Protein AF-A0A2N1M2S0-F1 (afdb_monomer_lite)

Secondary structure (DSSP, 8-state):
-HHHHHHHHHHS---------S-S-HHHHHHHHHSS-HHHHHHHHHHHHHHHHHHHHHS-TT-HHHHHHTT-----PPPPTTSHHHHHHHHHHHHHHTTSPPS-SSHHHHHHHHHHHHHHHHTT--S-HHHHHHHHHHHHHHHHHHHHHHHSEEEESSSEEE-B-TTT-PBPP----BGGGTSTT--S-PBPPPGGG-----TTT--HHHHHHHHHHHHHHHT--GGG-S-HHHHHHHHHHHHHHHHHHHHHHHHHHHHHHHTTS-TT-HHHHHHHHHHHHHHHHHHHHHHHH-

Radius of gyration: 30.29 Å; chains: 1; bounding box: 77×42×79 Å

Foldseek 3Di:
DVVQLLCLQQQLDRPPPPCPDPDDDPPVVVCVLVVQPPVNLVVVQVVVVVVVVVVCVVDPVDDPVCVSNPPDDDDDDAHDPPDPVNVVSVVVVVVVSVPDDDPALDPLVSVVSSVLVVVCVVVVNPDDPQVVVLLVLLVLLLVQLLVCLFQQFRDDDPDTHHLAQSRNRHHQDFDFDFLCVQDDPDPDRDTDDTLNHQGLDDPPDDDLQNNLVVVVVVCCVRPNPCVPDPDNVSVVVSSVSVLVVSLVSSLVRSLVSLCSNCVPDDCPPPSSVVSSVSSVVSSVVSVVSVVVSD

Organism: NCBI:txid588596

Sequence (294 aa):
MFLALFNTVVSNLILFKNQFAINRDISMFQKFQDDVPKLDRDYITREFQSKIDQLFSEEVEDNFITRMCGNGLDIISWPVLGDIAWFKKLSIFKTKLDKLETKYENARAFLQNTKVIMAKLKICDWGSLDENFIQIRVATLKRLFPIAVSYGIEQKDYIIEHLMNHDSGKPIDDPIINLCDVLNNFEKSTKLLPDSNIWLYDNKYETCIQLSNILRNYFEEIVQPRRESSNDNEWFSSLDRFFKNIIARRTLRVQNWYMQNTAKFPQDNSNVVNGKYEMEQEISKLSLLWTLCG

Structure (mmCIF, N/CA/C/O backbone):
data_AF-A0A2N1M2S0-F1
#
_entry.id   AF-A0A2N1M2S0-F1
#
loop_
_atom_site.group_PDB
_atom_site.id
_atom_site.type_symbol
_atom_site.label_atom_id
_atom_site.label_alt_id
_atom_site.label_comp_id
_atom_site.label_asym_id
_atom_site.label_entity_id
_atom_site.label_seq_id
_atom_site.pdbx_PDB_ins_code
_atom_site.Cartn_x
_atom_site.Cartn_y
_atom_site.Cartn_z
_atom_site.occupancy
_atom_site.B_iso_or_equiv
_atom_site.auth_seq_id
_atom_site.auth_comp_id
_atom_site.auth_asym_id
_atom_site.auth_atom_id
_atom_site.pdbx_PDB_model_num
ATOM 1 N N . MET A 1 1 ? 29.774 4.837 -19.313 1.00 44.84 1 MET A N 1
ATOM 2 C CA . MET A 1 1 ? 28.992 3.647 -18.906 1.00 44.84 1 MET A CA 1
ATOM 3 C C . MET A 1 1 ? 27.937 3.974 -17.845 1.00 44.84 1 MET A C 1
ATOM 5 O O . MET A 1 1 ? 26.766 3.778 -18.126 1.00 44.84 1 MET A O 1
ATOM 9 N N . PHE A 1 2 ? 28.306 4.562 -16.696 1.00 42.09 2 PHE A N 1
ATOM 10 C CA . PHE A 1 2 ? 27.378 4.953 -15.612 1.00 42.09 2 PHE A CA 1
ATOM 11 C C . PHE A 1 2 ? 26.157 5.774 -16.073 1.00 42.09 2 PHE A C 1
ATOM 13 O O . PHE A 1 2 ? 25.023 5.395 -15.805 1.00 42.09 2 PHE A O 1
ATOM 20 N N . LEU A 1 3 ? 26.380 6.856 -16.830 1.00 47.06 3 LEU A N 1
ATOM 21 C CA . LEU A 1 3 ? 25.299 7.720 -17.325 1.00 47.06 3 LEU A CA 1
ATOM 22 C C . LEU A 1 3 ? 24.374 7.005 -18.324 1.00 47.06 3 LEU A C 1
ATOM 24 O O . LEU A 1 3 ? 23.185 7.290 -18.375 1.00 47.06 3 LEU A O 1
ATOM 28 N N . ALA A 1 4 ? 24.923 6.073 -19.109 1.00 46.59 4 ALA A N 1
ATOM 29 C CA . ALA A 1 4 ? 24.167 5.304 -20.093 1.00 46.59 4 ALA A CA 1
ATOM 30 C C . ALA A 1 4 ? 23.268 4.272 -19.401 1.00 46.59 4 ALA A C 1
ATOM 32 O O . ALA A 1 4 ? 22.079 4.219 -19.695 1.00 46.59 4 ALA A O 1
ATOM 33 N N . LEU A 1 5 ? 23.799 3.530 -18.421 1.00 48.50 5 LEU A N 1
ATOM 34 C CA . LEU A 1 5 ? 23.019 2.601 -17.594 1.00 48.50 5 LEU A CA 1
ATOM 35 C C . LEU A 1 5 ? 21.932 3.341 -16.802 1.00 48.50 5 LEU A C 1
ATOM 37 O O . LEU A 1 5 ? 20.778 2.927 -16.810 1.00 48.50 5 LEU A O 1
ATOM 41 N N . PHE A 1 6 ? 22.271 4.478 -16.189 1.00 52.28 6 PHE A N 1
ATOM 42 C CA . PHE A 1 6 ? 21.308 5.299 -15.457 1.00 52.28 6 PHE A CA 1
ATOM 43 C C . PHE A 1 6 ? 20.196 5.845 -16.370 1.00 52.28 6 PHE A C 1
ATOM 45 O O . PHE A 1 6 ? 19.022 5.681 -16.052 1.00 52.28 6 PHE A O 1
ATOM 52 N N . ASN A 1 7 ? 20.534 6.404 -17.536 1.00 55.62 7 ASN A N 1
ATOM 53 C CA . ASN A 1 7 ? 19.538 6.882 -18.502 1.00 55.62 7 ASN A CA 1
ATOM 54 C C . ASN A 1 7 ? 18.651 5.747 -19.042 1.00 55.62 7 ASN A C 1
ATOM 56 O O . ASN A 1 7 ? 17.439 5.911 -19.125 1.00 55.62 7 ASN A O 1
ATOM 60 N N . THR A 1 8 ? 19.215 4.567 -19.315 1.00 54.16 8 THR A N 1
ATOM 61 C CA . THR A 1 8 ? 18.433 3.384 -19.730 1.00 54.16 8 THR A CA 1
ATOM 62 C C . THR A 1 8 ? 17.379 3.026 -1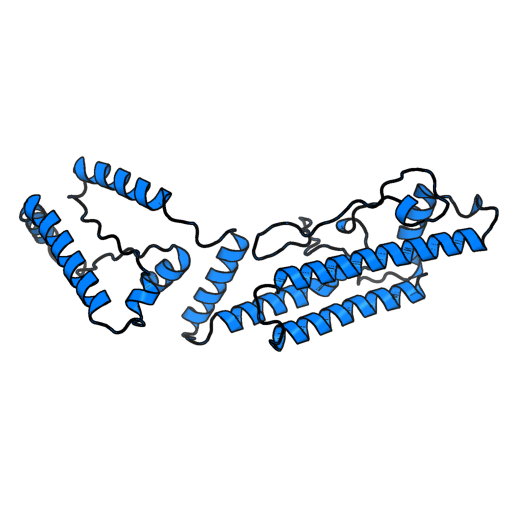8.688 1.00 54.16 8 THR A C 1
ATOM 64 O O . THR A 1 8 ? 16.212 2.794 -18.995 1.00 54.16 8 THR A O 1
ATOM 67 N N . VAL A 1 9 ? 17.785 3.016 -17.420 1.00 54.03 9 VAL A N 1
ATOM 68 C CA . VAL A 1 9 ? 16.921 2.620 -16.312 1.00 54.03 9 VAL A CA 1
ATOM 69 C C . VAL A 1 9 ? 15.828 3.664 -16.030 1.00 54.03 9 VAL A C 1
ATOM 71 O O . VAL A 1 9 ? 14.722 3.295 -15.613 1.00 54.03 9 VAL A O 1
ATOM 74 N N . VAL A 1 10 ? 16.120 4.942 -16.280 1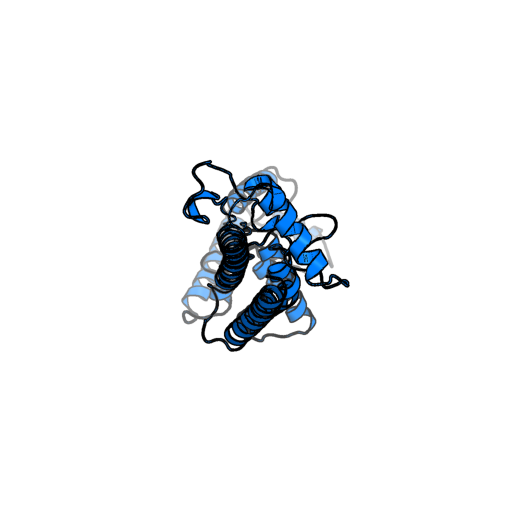.00 56.53 10 VAL A N 1
ATOM 75 C CA . VAL A 1 10 ? 15.283 6.096 -15.918 1.00 56.53 10 VAL A CA 1
ATOM 76 C C . VAL A 1 10 ? 14.332 6.533 -17.034 1.00 56.53 10 VAL A C 1
ATOM 78 O O . VAL A 1 10 ? 13.202 6.896 -16.718 1.00 56.53 10 VAL A O 1
ATOM 81 N N . SER A 1 11 ? 14.738 6.515 -18.307 1.00 53.00 11 SER A N 1
ATOM 82 C CA . SER A 1 11 ? 14.014 7.240 -19.367 1.00 53.00 11 SER A CA 1
ATOM 83 C C . SER A 1 11 ? 13.736 6.458 -20.652 1.00 53.00 11 SER A C 1
ATOM 85 O O . SER A 1 11 ? 13.288 7.072 -21.617 1.00 53.00 11 SER A O 1
ATOM 87 N N . ASN A 1 12 ? 13.998 5.143 -20.705 1.00 55.66 12 ASN A N 1
ATOM 88 C CA . ASN A 1 12 ? 13.938 4.345 -21.946 1.00 55.66 12 ASN A CA 1
ATOM 89 C C . ASN A 1 12 ? 14.788 4.942 -23.095 1.00 55.66 12 ASN A C 1
ATOM 91 O O . ASN A 1 12 ? 14.629 4.567 -24.252 1.00 55.66 12 ASN A O 1
ATOM 95 N N . LEU A 1 13 ? 15.686 5.889 -22.795 1.00 51.78 13 LEU 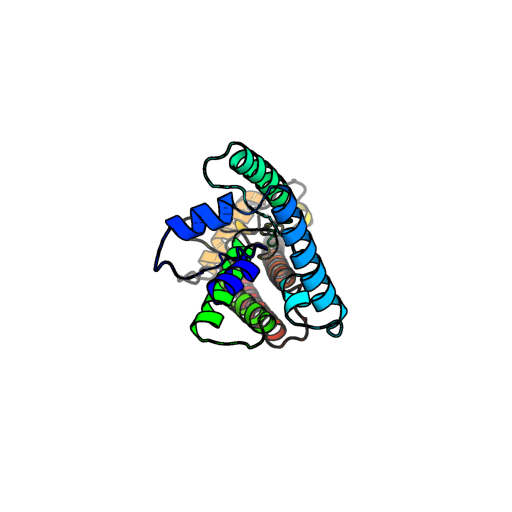A N 1
ATOM 96 C CA . LEU A 1 13 ? 16.416 6.673 -23.782 1.00 51.78 13 LEU A CA 1
ATOM 97 C C . LEU A 1 13 ? 17.907 6.585 -23.494 1.00 51.78 13 LEU A C 1
ATOM 99 O O . LEU A 1 13 ? 18.399 7.133 -22.507 1.00 51.78 13 LEU A O 1
ATOM 103 N N . ILE A 1 14 ? 18.647 5.964 -24.407 1.00 53.38 14 ILE A N 1
ATOM 104 C CA . ILE A 1 14 ? 20.107 5.961 -24.369 1.00 53.38 14 ILE A CA 1
ATOM 105 C C . ILE A 1 14 ? 20.618 6.971 -25.389 1.00 53.38 14 ILE A C 1
ATOM 107 O O . ILE A 1 14 ? 20.666 6.710 -26.587 1.00 53.38 14 ILE A O 1
ATOM 111 N N . LEU A 1 15 ? 21.036 8.143 -24.911 1.00 48.66 15 LEU A N 1
ATOM 112 C CA . LEU A 1 15 ? 21.784 9.084 -25.740 1.00 48.66 15 LEU A CA 1
ATOM 113 C C . LEU A 1 15 ? 23.256 8.667 -25.760 1.00 48.66 15 LEU A C 1
ATOM 115 O O . LEU A 1 15 ? 24.039 9.045 -24.885 1.00 48.66 15 LEU A O 1
ATOM 119 N N . PHE A 1 16 ? 23.645 7.900 -26.777 1.00 44.97 16 PHE A N 1
ATOM 120 C CA . PHE A 1 16 ? 25.055 7.708 -27.093 1.00 44.97 16 PHE A CA 1
ATOM 121 C C . PHE A 1 16 ? 25.612 8.992 -27.706 1.00 44.97 16 PHE A C 1
ATOM 123 O O . PHE A 1 16 ? 25.518 9.241 -28.905 1.00 44.97 16 PHE A O 1
ATOM 130 N N . LYS A 1 17 ? 26.228 9.826 -26.866 1.00 40.12 17 LYS A N 1
ATOM 131 C CA . LYS A 1 17 ? 27.173 10.826 -27.355 1.00 40.12 17 LYS A CA 1
ATOM 132 C C . LYS A 1 17 ? 28.481 10.098 -27.624 1.00 40.12 17 LYS A C 1
ATOM 134 O O . LYS A 1 17 ? 29.157 9.688 -26.683 1.00 40.12 17 LYS A O 1
ATOM 139 N N . ASN A 1 18 ? 28.828 9.934 -28.894 1.00 37.44 18 ASN A N 1
ATOM 140 C CA . ASN A 1 18 ? 30.144 9.442 -29.266 1.00 37.44 18 ASN A CA 1
ATOM 141 C C . ASN A 1 18 ? 31.168 10.504 -28.827 1.00 37.44 18 ASN A C 1
ATOM 143 O O . ASN A 1 18 ? 31.317 11.542 -29.470 1.00 37.44 18 ASN A O 1
ATOM 147 N N . GLN A 1 19 ? 31.794 10.316 -27.663 1.00 31.83 19 GLN A N 1
ATOM 148 C CA . GLN A 1 19 ? 32.930 11.126 -27.234 1.00 31.83 19 GLN A CA 1
ATOM 149 C C . GLN A 1 19 ? 34.165 10.635 -27.992 1.00 31.83 19 GLN A C 1
ATOM 151 O O . GLN A 1 19 ? 35.058 10.021 -27.416 1.00 31.83 19 GLN A O 1
ATOM 156 N N . PHE A 1 20 ? 34.237 10.944 -29.288 1.00 34.94 20 PHE A N 1
ATOM 157 C CA . PHE A 1 20 ? 35.551 11.188 -29.864 1.00 34.94 20 PHE A CA 1
ATOM 158 C C . PHE A 1 20 ? 36.106 12.383 -29.097 1.00 34.94 20 PHE A C 1
ATOM 160 O O . PHE A 1 20 ? 35.445 13.419 -29.001 1.00 34.94 20 PHE A O 1
ATOM 167 N N . ALA A 1 21 ? 37.222 12.157 -28.407 1.00 30.39 21 ALA A N 1
ATOM 168 C CA . ALA A 1 21 ? 37.791 13.086 -27.452 1.00 30.39 21 ALA A CA 1
ATOM 169 C C . ALA A 1 21 ? 37.749 14.518 -27.994 1.00 30.39 21 ALA A C 1
ATOM 171 O O . ALA A 1 21 ? 38.170 14.790 -29.116 1.00 30.39 21 ALA A O 1
ATOM 172 N N . ILE A 1 22 ? 37.239 15.425 -27.163 1.00 34.31 22 ILE A N 1
ATOM 173 C CA . ILE A 1 22 ? 37.342 16.873 -27.325 1.00 34.31 22 ILE A CA 1
ATOM 174 C C . ILE A 1 22 ? 38.827 17.215 -27.154 1.00 34.31 22 ILE A C 1
ATOM 176 O O . ILE A 1 22 ? 39.261 17.680 -26.107 1.00 34.31 22 ILE A O 1
ATOM 180 N N . ASN A 1 23 ? 39.646 16.853 -28.134 1.00 33.25 23 ASN A N 1
ATOM 181 C CA . ASN A 1 23 ? 41.016 17.298 -28.253 1.00 33.25 23 ASN A CA 1
ATOM 182 C C . ASN A 1 23 ? 41.460 17.116 -29.708 1.00 33.25 23 ASN A C 1
ATOM 184 O O . ASN A 1 23 ? 41.626 15.993 -30.174 1.00 33.25 23 ASN A O 1
ATOM 188 N N . ARG A 1 24 ? 41.695 18.260 -30.360 1.00 33.66 24 ARG A N 1
ATOM 189 C CA . ARG A 1 24 ? 42.191 18.486 -31.730 1.00 33.66 24 ARG A CA 1
ATOM 190 C C . ARG A 1 24 ? 41.142 18.566 -32.849 1.00 33.66 24 ARG A C 1
ATOM 192 O O . ARG A 1 24 ? 40.456 17.614 -33.186 1.00 33.66 24 ARG A O 1
ATOM 199 N N . ASP A 1 25 ? 41.120 19.770 -33.420 1.00 36.12 25 ASP A N 1
ATOM 200 C CA . ASP A 1 25 ? 40.580 20.183 -34.715 1.00 36.12 25 ASP A CA 1
ATOM 201 C C . ASP A 1 25 ? 39.086 19.971 -34.997 1.00 36.12 25 ASP A C 1
ATOM 203 O O . ASP A 1 25 ? 38.655 19.044 -35.679 1.00 36.12 25 ASP A O 1
ATOM 207 N N . ILE A 1 26 ? 38.305 20.987 -34.613 1.00 38.47 26 ILE A N 1
ATOM 208 C CA . ILE A 1 26 ? 36.944 21.250 -35.115 1.00 38.47 26 ILE A CA 1
ATOM 209 C C . ILE A 1 26 ? 36.920 21.313 -36.662 1.00 38.47 26 ILE A C 1
ATOM 211 O O . ILE A 1 26 ? 35.915 20.960 -37.277 1.00 38.47 26 ILE A O 1
ATOM 215 N N . SER A 1 27 ? 38.044 21.666 -37.302 1.00 35.38 27 SER A N 1
ATOM 216 C CA . SER A 1 27 ? 38.195 21.711 -38.764 1.00 35.38 27 SER A CA 1
ATOM 217 C C . SER A 1 27 ? 38.099 20.334 -39.438 1.00 35.38 27 SER A C 1
ATOM 219 O O . SER A 1 27 ? 37.608 20.231 -40.562 1.00 35.38 27 SER A O 1
ATOM 221 N N . MET A 1 28 ? 38.515 19.264 -38.751 1.00 30.98 28 MET A N 1
ATOM 222 C CA . MET A 1 28 ? 38.457 17.899 -39.278 1.00 30.98 28 MET A CA 1
ATOM 223 C C . MET A 1 28 ? 37.036 17.330 -39.186 1.00 30.98 28 MET A C 1
ATOM 225 O O . MET A 1 28 ? 36.632 16.578 -40.062 1.00 30.98 28 MET A O 1
ATOM 229 N N . PHE A 1 29 ? 36.252 17.751 -38.187 1.00 35.50 29 PHE A N 1
ATOM 230 C CA . PHE A 1 29 ? 34.845 17.366 -38.030 1.00 35.50 29 PHE A CA 1
ATOM 231 C C . PHE A 1 29 ? 33.894 18.142 -38.942 1.00 35.50 29 PHE A C 1
ATOM 233 O O . PHE A 1 29 ? 32.930 17.550 -39.418 1.00 35.50 29 PHE A O 1
ATOM 240 N N . GLN A 1 30 ? 34.167 19.423 -39.223 1.00 37.44 30 GLN A N 1
ATOM 241 C CA . GLN A 1 30 ? 33.462 20.140 -40.292 1.00 37.44 30 GLN A CA 1
ATOM 242 C C . GLN A 1 30 ? 33.723 19.465 -41.637 1.00 37.44 30 GLN A C 1
ATOM 244 O O . GLN A 1 30 ? 32.766 19.085 -42.293 1.00 37.44 30 GLN A O 1
ATOM 249 N N . LYS A 1 31 ? 34.981 19.142 -41.969 1.00 38.12 31 LYS A N 1
ATOM 250 C CA . LYS A 1 31 ? 35.292 18.378 -43.187 1.00 38.12 31 LYS A CA 1
ATOM 251 C C . LYS A 1 31 ? 34.655 16.986 -43.209 1.00 38.12 31 LYS A C 1
ATOM 253 O O . LYS A 1 31 ? 34.050 16.643 -44.203 1.00 38.12 31 LYS A O 1
ATOM 258 N N . PHE A 1 32 ? 34.666 16.215 -42.119 1.00 36.22 32 PHE A N 1
ATOM 259 C CA . PHE A 1 32 ? 34.026 14.886 -42.106 1.00 36.22 32 PHE A CA 1
ATOM 260 C C . PHE A 1 32 ? 32.486 14.933 -42.162 1.00 36.22 32 PHE A C 1
ATOM 262 O O . PHE A 1 32 ? 31.867 13.988 -42.638 1.00 36.22 32 PHE A O 1
ATOM 269 N N . GLN A 1 33 ? 31.839 15.997 -41.668 1.00 42.34 33 GLN A N 1
ATOM 270 C CA . GLN A 1 33 ? 30.389 16.191 -41.830 1.00 42.34 33 GLN A CA 1
ATOM 271 C C . GLN A 1 33 ? 30.013 16.795 -43.191 1.00 42.34 33 GLN A C 1
ATOM 273 O O . GLN A 1 33 ? 28.939 16.469 -43.708 1.00 42.34 33 GLN A O 1
ATOM 278 N N . ASP A 1 34 ? 30.882 17.631 -43.760 1.00 41.59 34 ASP A N 1
ATOM 279 C CA . ASP A 1 34 ? 30.733 18.234 -45.087 1.00 41.59 34 ASP A CA 1
ATOM 280 C C . ASP A 1 34 ? 31.047 17.220 -46.209 1.00 41.59 34 ASP A C 1
ATOM 282 O O . ASP A 1 34 ? 30.398 17.252 -47.255 1.00 41.59 34 ASP A O 1
ATOM 286 N N . ASP A 1 35 ? 31.950 16.260 -45.964 1.00 42.81 35 ASP A N 1
ATOM 287 C CA . ASP A 1 35 ? 32.422 15.250 -46.929 1.00 42.81 35 ASP A CA 1
ATOM 288 C C . ASP A 1 35 ? 31.627 13.931 -46.908 1.00 42.81 35 ASP A C 1
ATOM 290 O O . ASP A 1 35 ? 31.963 13.007 -47.644 1.00 42.81 35 ASP A O 1
ATOM 294 N N . VAL A 1 36 ? 30.557 13.823 -46.110 1.00 47.34 36 VAL A N 1
ATOM 295 C CA . VAL A 1 36 ? 29.595 12.708 -46.191 1.00 47.34 36 VAL A CA 1
ATOM 296 C C . VAL A 1 36 ? 28.361 13.224 -46.940 1.00 47.34 36 VAL A C 1
ATOM 298 O O . VAL A 1 36 ? 27.512 13.907 -46.341 1.00 47.34 36 VAL A O 1
ATOM 301 N N . PRO A 1 37 ? 28.226 12.938 -48.253 1.00 54.00 37 PRO A N 1
ATOM 302 C CA . PRO A 1 37 ? 27.044 13.297 -49.025 1.00 54.00 37 PRO A CA 1
ATOM 303 C C . PRO A 1 37 ? 25.767 12.837 -48.312 1.00 54.00 37 PRO A C 1
ATOM 305 O O . PRO A 1 37 ? 25.763 11.832 -47.608 1.00 54.00 37 PRO A O 1
ATOM 308 N N . LYS A 1 38 ? 24.633 13.524 -48.516 1.00 56.06 38 LYS A N 1
ATOM 309 C CA . LYS A 1 38 ? 23.328 13.112 -47.942 1.00 56.06 38 LYS A CA 1
ATOM 310 C C . LYS A 1 38 ? 23.027 11.614 -48.152 1.00 56.06 38 LYS A C 1
ATOM 312 O O . LYS A 1 38 ? 22.503 10.982 -47.244 1.00 56.06 38 LYS A O 1
ATOM 317 N N . LEU A 1 39 ? 23.418 11.074 -49.310 1.00 52.69 39 LEU A N 1
ATOM 318 C CA . LEU A 1 39 ? 23.313 9.656 -49.685 1.00 52.69 39 LEU A CA 1
ATOM 319 C C . LEU A 1 39 ? 24.091 8.708 -48.759 1.00 52.69 39 LEU A C 1
ATOM 321 O O . LEU A 1 39 ? 23.658 7.583 -48.522 1.00 52.69 39 LEU A O 1
ATOM 325 N N . ASP A 1 40 ? 25.209 9.173 -48.215 1.00 63.56 40 ASP A N 1
ATOM 326 C CA . ASP A 1 40 ? 26.127 8.380 -47.407 1.00 63.56 40 ASP A CA 1
ATOM 327 C C . ASP A 1 40 ? 25.672 8.321 -45.932 1.00 63.56 40 ASP A C 1
ATOM 329 O O . ASP A 1 40 ? 25.833 7.310 -45.260 1.00 63.56 40 ASP A O 1
ATOM 333 N N . ARG A 1 41 ? 24.919 9.319 -45.438 1.00 65.62 41 ARG A N 1
ATOM 334 C CA . ARG A 1 41 ? 24.294 9.257 -44.095 1.00 65.62 41 ARG A CA 1
ATOM 335 C C . ARG A 1 41 ? 23.213 8.184 -43.970 1.00 65.62 41 ARG A C 1
ATOM 337 O O . ARG A 1 41 ? 23.146 7.494 -42.948 1.00 65.62 41 ARG A O 1
ATOM 344 N N . ASP A 1 42 ? 22.366 8.052 -44.988 1.00 68.75 42 ASP A N 1
ATOM 345 C CA . ASP A 1 42 ? 21.319 7.025 -45.022 1.00 68.75 42 ASP A CA 1
ATOM 346 C C . ASP A 1 42 ? 21.918 5.634 -45.245 1.00 68.75 42 ASP A C 1
ATOM 348 O O . ASP A 1 42 ? 21.387 4.643 -44.746 1.00 68.75 42 ASP A O 1
ATOM 352 N N . TYR A 1 43 ? 23.026 5.546 -45.986 1.00 74.25 43 TYR A N 1
ATOM 353 C CA . TYR A 1 43 ? 23.813 4.321 -46.101 1.00 74.25 43 TYR A CA 1
ATOM 354 C C . TYR A 1 43 ? 24.431 3.928 -44.753 1.00 74.25 43 TYR A C 1
ATOM 356 O O . TYR A 1 43 ? 24.163 2.832 -44.276 1.00 74.25 43 TYR A O 1
ATOM 364 N N . ILE A 1 44 ? 25.140 4.840 -44.079 1.00 71.75 44 ILE A N 1
ATOM 365 C CA . ILE A 1 44 ? 25.749 4.601 -42.760 1.00 71.75 44 ILE A CA 1
ATOM 366 C C . ILE A 1 44 ? 24.691 4.194 -41.731 1.00 71.75 44 ILE A C 1
ATOM 368 O O . ILE A 1 44 ? 24.903 3.255 -40.974 1.00 71.75 44 ILE A O 1
ATOM 372 N N . THR A 1 45 ? 23.534 4.861 -41.707 1.00 71.12 45 THR A N 1
ATOM 373 C CA . THR A 1 45 ? 22.457 4.517 -40.764 1.00 71.12 45 THR A CA 1
ATOM 374 C C . THR A 1 45 ? 21.934 3.101 -41.021 1.00 71.12 45 THR A C 1
ATOM 376 O O . THR A 1 45 ? 21.763 2.342 -40.071 1.00 71.12 45 THR A O 1
ATOM 379 N N . ARG A 1 46 ? 21.732 2.721 -42.291 1.00 75.38 46 ARG A N 1
ATOM 380 C CA . ARG A 1 46 ? 21.314 1.362 -42.672 1.00 75.38 46 ARG A CA 1
ATOM 381 C C . ARG A 1 46 ? 22.376 0.314 -42.357 1.00 75.38 46 ARG A C 1
ATOM 383 O O . ARG A 1 46 ? 22.029 -0.741 -41.848 1.00 75.38 46 ARG A O 1
ATOM 390 N N . GLU A 1 47 ? 23.645 0.613 -42.609 1.00 78.44 47 GLU A N 1
ATOM 391 C CA . GLU A 1 47 ? 24.771 -0.276 -42.311 1.00 78.44 47 GLU A CA 1
ATOM 392 C C . GLU A 1 47 ? 24.902 -0.520 -40.800 1.00 78.44 47 GLU A C 1
ATOM 394 O O . GLU A 1 47 ? 25.027 -1.658 -40.355 1.00 78.44 47 GLU A O 1
ATOM 399 N N . PHE A 1 48 ? 24.819 0.539 -39.986 1.00 73.50 48 PHE A N 1
ATOM 400 C CA . PHE A 1 48 ? 24.835 0.410 -38.528 1.00 73.50 48 PHE A CA 1
ATOM 401 C C . PHE A 1 48 ? 23.621 -0.355 -38.007 1.00 73.50 48 PHE A C 1
ATOM 403 O O . PHE A 1 48 ? 23.789 -1.215 -37.146 1.00 73.50 48 PHE A O 1
ATOM 410 N N . GLN A 1 49 ? 22.426 -0.073 -38.534 1.00 75.88 49 GLN A N 1
ATOM 411 C CA . GLN A 1 49 ? 21.221 -0.808 -38.166 1.00 75.88 49 GLN A CA 1
ATOM 412 C C . GLN A 1 49 ? 21.373 -2.290 -38.516 1.00 75.88 49 GLN A C 1
ATOM 414 O O . GLN A 1 49 ? 21.198 -3.127 -37.644 1.00 75.88 49 GLN A O 1
ATOM 419 N N . SER A 1 50 ? 21.829 -2.611 -39.731 1.00 78.75 50 SER A N 1
ATOM 420 C CA . SER A 1 50 ? 22.048 -3.990 -40.175 1.00 78.75 50 SER A CA 1
ATOM 421 C C . SER A 1 50 ? 23.049 -4.739 -39.297 1.00 78.75 50 SER A C 1
ATOM 423 O O . SER A 1 50 ? 22.831 -5.908 -39.003 1.00 78.75 50 SER A O 1
ATOM 425 N N . LYS A 1 51 ? 24.140 -4.094 -38.866 1.00 78.62 51 LYS A N 1
ATOM 426 C CA . LYS A 1 51 ? 25.123 -4.720 -37.965 1.00 78.62 51 LYS A CA 1
ATOM 427 C C . LYS A 1 51 ? 24.571 -4.951 -36.567 1.00 78.62 51 LYS A C 1
ATOM 429 O O . LYS A 1 51 ? 24.920 -5.942 -35.936 1.00 78.62 51 LYS A O 1
ATOM 434 N N . ILE A 1 52 ? 23.740 -4.037 -36.074 1.00 72.31 52 ILE A N 1
ATOM 435 C CA . ILE A 1 52 ? 23.092 -4.202 -34.776 1.00 72.31 52 ILE A CA 1
ATOM 436 C C . ILE A 1 52 ? 22.012 -5.286 -34.846 1.00 72.31 52 ILE A C 1
ATOM 438 O O . ILE A 1 52 ? 21.965 -6.136 -33.966 1.00 72.31 52 ILE A O 1
ATOM 442 N N . ASP A 1 53 ? 21.211 -5.314 -35.909 1.00 74.38 53 ASP A N 1
ATOM 443 C CA . ASP A 1 53 ? 20.214 -6.360 -36.145 1.00 74.38 53 ASP A CA 1
ATOM 444 C C . ASP A 1 53 ? 20.893 -7.733 -36.278 1.00 74.38 53 ASP A C 1
ATOM 446 O O . ASP A 1 53 ? 20.429 -8.714 -35.701 1.00 74.38 53 ASP A O 1
ATOM 450 N N . GLN A 1 54 ? 22.043 -7.794 -36.961 1.00 75.19 54 GLN A N 1
ATOM 451 C CA . GLN A 1 54 ? 22.876 -8.992 -37.038 1.00 75.19 54 GLN A CA 1
ATOM 452 C C . GLN A 1 54 ? 23.365 -9.425 -35.648 1.00 75.19 54 GLN A C 1
ATOM 454 O O . GLN A 1 54 ? 23.163 -10.579 -35.282 1.00 75.19 54 GLN A O 1
ATOM 459 N N . LEU A 1 55 ? 23.913 -8.506 -34.843 1.00 70.06 55 LEU A N 1
ATOM 460 C CA . LEU A 1 55 ? 24.335 -8.774 -33.460 1.00 70.06 55 LEU A CA 1
ATOM 461 C C . LEU A 1 55 ? 23.176 -9.299 -32.592 1.00 70.06 55 LEU A C 1
ATOM 463 O O . LEU A 1 55 ? 23.367 -10.200 -31.780 1.00 70.06 55 LEU A O 1
ATOM 467 N N . PHE A 1 56 ? 21.970 -8.757 -32.776 1.00 67.25 56 PHE A N 1
ATOM 468 C CA . PHE A 1 56 ? 20.764 -9.233 -32.097 1.00 67.25 56 PHE A CA 1
ATOM 469 C C . PHE A 1 56 ? 20.302 -10.615 -32.573 1.00 67.25 56 PHE A C 1
ATOM 471 O O . PHE A 1 56 ? 19.681 -11.334 -31.800 1.00 67.25 56 PHE A O 1
ATOM 478 N N . SER A 1 57 ? 20.595 -10.991 -33.821 1.00 68.81 57 SER A N 1
ATOM 479 C CA . SER A 1 57 ? 20.205 -12.283 -34.401 1.00 68.81 57 SER A CA 1
ATOM 480 C C . SER A 1 57 ? 21.225 -13.412 -34.202 1.00 68.81 57 SER A C 1
ATOM 482 O O . SER A 1 57 ? 20.845 -14.581 -34.188 1.00 68.81 57 SER A O 1
ATOM 484 N N . GLU A 1 58 ? 22.515 -13.083 -34.086 1.00 63.38 58 GLU A N 1
ATOM 485 C CA . GLU A 1 58 ? 23.613 -14.055 -33.980 1.00 63.38 58 GLU A CA 1
ATOM 486 C C . GLU A 1 58 ? 23.863 -14.519 -32.543 1.00 63.38 58 GLU A C 1
ATOM 488 O O . GLU A 1 58 ? 24.351 -15.628 -32.318 1.00 63.38 58 GLU A O 1
ATOM 493 N N . GLU A 1 59 ? 23.531 -13.688 -31.558 1.00 55.91 59 GLU A N 1
ATOM 494 C CA . GLU A 1 59 ? 23.662 -14.041 -30.153 1.00 55.91 59 GLU A CA 1
ATOM 495 C C . GLU A 1 59 ? 22.364 -14.699 -29.657 1.00 55.91 59 GLU A C 1
ATOM 497 O O . GLU A 1 59 ? 21.272 -14.171 -29.852 1.00 55.91 59 GLU A O 1
ATOM 502 N N . VAL A 1 60 ? 22.499 -15.877 -29.028 1.00 53.47 60 VAL A N 1
ATOM 503 C CA . VAL A 1 60 ? 21.416 -16.650 -28.383 1.00 53.47 60 VAL A CA 1
ATOM 504 C C . VAL A 1 60 ? 20.465 -15.703 -27.640 1.00 53.47 60 VAL A C 1
ATOM 506 O O . VAL A 1 60 ? 20.966 -14.796 -26.980 1.00 53.47 60 VAL A O 1
ATOM 509 N N . GLU A 1 61 ? 19.147 -15.950 -27.738 1.00 52.62 61 GLU A N 1
ATOM 510 C CA . GLU A 1 61 ? 17.957 -15.150 -27.332 1.00 52.62 61 GLU A CA 1
ATOM 511 C C . GLU A 1 61 ? 17.980 -14.407 -25.966 1.00 52.62 61 GLU A C 1
ATOM 513 O O . GLU A 1 61 ? 16.996 -13.777 -25.587 1.00 52.62 61 GLU A O 1
ATOM 518 N N . ASP A 1 62 ? 19.082 -14.425 -25.221 1.00 55.53 62 ASP A N 1
ATOM 519 C CA . ASP A 1 62 ? 19.227 -13.930 -23.855 1.00 55.53 62 ASP A CA 1
ATOM 520 C C . ASP A 1 62 ? 20.471 -13.031 -23.640 1.00 55.53 62 ASP A C 1
ATOM 522 O O . ASP A 1 62 ? 20.989 -12.907 -22.524 1.00 55.53 62 ASP A O 1
ATOM 526 N N . ASN A 1 63 ? 21.001 -12.390 -24.692 1.00 63.00 63 ASN A N 1
ATOM 527 C CA . ASN A 1 63 ? 22.126 -11.464 -24.525 1.00 63.00 63 ASN A CA 1
ATOM 528 C C . ASN A 1 63 ? 21.718 -10.167 -23.782 1.00 63.00 63 ASN A C 1
ATOM 530 O O . ASN A 1 63 ? 20.583 -9.679 -23.832 1.00 63.00 63 ASN A O 1
ATOM 534 N N . PHE A 1 64 ? 22.678 -9.580 -23.058 1.00 61.28 64 PHE A N 1
ATOM 535 C CA . PHE A 1 64 ? 22.441 -8.397 -22.222 1.00 61.28 64 PHE A CA 1
ATOM 536 C C . PHE A 1 64 ? 21.937 -7.192 -23.031 1.00 61.28 64 PHE A C 1
ATOM 538 O O . PHE A 1 64 ? 21.136 -6.413 -22.521 1.00 61.28 64 PHE A O 1
ATOM 545 N N . ILE A 1 65 ? 22.375 -7.033 -24.286 1.00 62.28 65 ILE A N 1
ATOM 546 C CA . ILE A 1 65 ? 22.024 -5.872 -25.114 1.00 62.28 65 ILE A CA 1
ATOM 547 C C . ILE A 1 65 ? 20.568 -5.950 -25.587 1.00 62.28 65 ILE A C 1
ATOM 549 O O . ILE A 1 65 ? 19.870 -4.943 -25.503 1.00 62.28 65 ILE A O 1
ATOM 553 N N . THR A 1 66 ? 20.072 -7.124 -25.987 1.00 63.09 66 THR A N 1
ATOM 554 C CA . THR A 1 66 ? 18.653 -7.322 -26.341 1.00 63.09 66 THR A CA 1
ATOM 555 C C . THR A 1 66 ? 17.765 -7.125 -25.115 1.00 63.09 66 THR A C 1
ATOM 557 O O . THR A 1 66 ? 16.739 -6.454 -25.191 1.00 63.09 66 THR A O 1
ATOM 560 N N . ARG A 1 67 ? 18.198 -7.586 -23.932 1.00 63.19 67 ARG A N 1
ATOM 561 C CA . ARG A 1 67 ? 17.493 -7.301 -22.667 1.00 63.19 67 ARG A CA 1
ATOM 562 C C . ARG A 1 67 ? 17.519 -5.822 -22.272 1.00 63.19 67 ARG A C 1
ATOM 564 O O . ARG A 1 67 ? 16.572 -5.342 -21.654 1.00 63.19 67 ARG A O 1
ATOM 571 N N . MET A 1 68 ? 18.599 -5.107 -22.585 1.00 64.19 68 MET A N 1
ATOM 572 C CA . MET A 1 68 ? 18.802 -3.705 -22.209 1.00 64.19 68 MET A CA 1
ATOM 573 C C . MET A 1 68 ? 18.074 -2.729 -23.142 1.00 64.19 68 MET A C 1
ATOM 575 O O . MET A 1 68 ? 17.473 -1.767 -22.668 1.00 64.19 68 MET A O 1
ATOM 579 N N . CYS A 1 69 ? 18.145 -2.960 -24.451 1.00 59.56 69 CYS A N 1
ATOM 580 C CA . CYS A 1 69 ? 17.554 -2.104 -25.482 1.00 59.56 69 CYS A CA 1
ATOM 581 C C . CYS A 1 69 ? 16.140 -2.556 -25.887 1.00 59.56 69 CYS A C 1
ATOM 583 O O . CYS A 1 69 ? 15.432 -1.818 -26.575 1.00 59.56 69 CYS A O 1
ATOM 585 N N . GLY A 1 70 ? 15.716 -3.753 -25.463 1.00 62.00 70 GLY A N 1
ATOM 586 C CA . GLY A 1 70 ? 14.481 -4.383 -25.923 1.00 62.00 70 GLY A CA 1
ATOM 587 C C . GLY A 1 70 ? 14.459 -4.531 -27.447 1.00 62.00 70 GLY A C 1
ATOM 588 O O . GLY A 1 70 ? 15.497 -4.562 -28.104 1.00 62.00 70 GLY A O 1
ATOM 589 N N . ASN A 1 71 ? 13.256 -4.516 -28.023 1.00 53.34 71 ASN A N 1
ATOM 590 C CA . ASN A 1 71 ? 13.050 -4.523 -29.479 1.00 53.34 71 ASN A CA 1
ATOM 591 C C . ASN A 1 71 ? 13.178 -3.119 -30.112 1.00 53.34 71 ASN A C 1
ATOM 593 O O . ASN A 1 71 ? 12.780 -2.919 -31.258 1.00 53.34 71 ASN A O 1
ATOM 597 N N . GLY A 1 72 ? 13.633 -2.115 -29.356 1.00 62.81 72 GLY A N 1
ATOM 598 C CA . GLY A 1 72 ? 13.470 -0.704 -29.698 1.00 62.81 72 GLY A CA 1
ATOM 599 C C . GLY A 1 72 ? 14.781 0.065 -29.706 1.00 62.81 72 GLY A C 1
ATOM 600 O O . GLY A 1 72 ? 14.994 0.915 -28.844 1.00 62.81 72 GLY A O 1
ATOM 601 N N . LEU A 1 73 ? 15.640 -0.181 -30.698 1.00 68.62 73 LEU A N 1
ATOM 602 C CA . LEU A 1 73 ? 16.755 0.714 -31.000 1.00 68.62 73 LEU A CA 1
ATOM 603 C C . LEU A 1 73 ? 16.427 1.569 -32.227 1.00 68.62 73 LEU A C 1
ATOM 605 O O . LEU A 1 73 ? 16.170 1.046 -33.305 1.00 68.62 73 LEU A O 1
ATOM 609 N N . ASP A 1 74 ? 16.480 2.889 -32.064 1.00 68.62 74 ASP A N 1
ATOM 610 C CA . ASP A 1 74 ? 16.318 3.846 -33.157 1.00 68.62 74 ASP A CA 1
ATOM 611 C C . ASP A 1 74 ? 17.612 4.643 -33.354 1.00 68.62 74 ASP A C 1
ATOM 613 O O . ASP A 1 74 ? 18.064 5.363 -32.459 1.00 68.62 74 ASP A O 1
ATOM 617 N N . ILE A 1 75 ? 18.216 4.521 -34.537 1.00 70.88 75 ILE A N 1
ATOM 618 C CA . ILE A 1 75 ? 19.440 5.240 -34.898 1.00 70.88 75 ILE A CA 1
ATOM 619 C C . ILE A 1 75 ? 19.064 6.509 -35.663 1.00 70.88 75 ILE A C 1
ATOM 621 O O . ILE A 1 75 ? 18.563 6.470 -36.787 1.00 70.88 75 ILE A O 1
ATOM 625 N N . ILE A 1 76 ? 19.337 7.671 -35.064 1.00 68.94 76 ILE A N 1
ATOM 626 C CA . ILE A 1 76 ? 19.058 8.972 -35.680 1.00 68.94 76 ILE A CA 1
ATOM 627 C C . ILE A 1 76 ? 20.366 9.633 -36.110 1.00 68.94 76 ILE A C 1
ATOM 629 O O . ILE A 1 76 ? 21.131 10.133 -35.285 1.00 68.94 76 ILE A O 1
ATOM 633 N N . SER A 1 77 ? 20.585 9.708 -37.423 1.00 73.25 77 SER A N 1
ATOM 634 C CA . SER A 1 77 ? 21.634 10.537 -38.015 1.00 73.25 77 SER A CA 1
ATOM 635 C C . SER A 1 77 ? 21.249 12.021 -37.959 1.00 73.25 77 SER A C 1
ATOM 637 O O . SER A 1 77 ? 20.240 12.459 -38.529 1.00 73.25 77 SER A O 1
ATOM 639 N N . TRP A 1 78 ? 22.049 12.807 -37.234 1.00 70.38 78 TRP A N 1
ATOM 640 C CA . TRP A 1 78 ? 21.852 14.250 -37.099 1.00 70.38 78 TRP A CA 1
ATOM 641 C C . TRP A 1 78 ? 22.487 15.006 -38.278 1.00 70.38 78 TRP A C 1
ATOM 643 O O . TRP A 1 78 ? 23.641 14.740 -38.616 1.00 70.38 78 TRP A O 1
ATOM 653 N N . PRO A 1 79 ? 21.765 15.955 -38.904 1.00 73.00 79 PRO A N 1
ATOM 654 C CA . PRO A 1 79 ? 22.343 16.905 -39.853 1.00 73.00 79 PRO A CA 1
ATOM 655 C C . PRO A 1 79 ? 23.347 17.846 -39.174 1.00 73.00 79 PRO A C 1
ATOM 657 O O . PRO A 1 79 ? 23.434 17.888 -37.945 1.00 73.00 79 PRO A O 1
ATOM 660 N N . VAL A 1 80 ? 24.063 18.640 -39.970 1.00 73.06 80 VAL A N 1
ATOM 661 C CA . VAL A 1 80 ? 24.964 19.680 -39.453 1.00 73.06 80 VAL A CA 1
ATOM 662 C C . VAL A 1 80 ? 24.175 20.669 -38.590 1.00 73.06 80 VAL A C 1
ATOM 664 O O . VAL A 1 80 ? 23.080 21.104 -38.958 1.00 73.06 80 VAL A O 1
ATOM 667 N N . LEU A 1 81 ? 24.722 21.006 -37.421 1.00 67.81 81 LEU A N 1
ATOM 668 C CA . LEU A 1 81 ? 24.106 21.949 -36.491 1.00 67.81 81 LEU A CA 1
ATOM 669 C C . LEU A 1 81 ? 23.939 23.321 -37.169 1.00 67.81 81 LEU A C 1
ATOM 671 O O . LEU A 1 81 ? 24.903 23.876 -37.685 1.00 67.81 81 LEU A O 1
ATOM 675 N N . GLY A 1 82 ? 22.722 23.870 -37.149 1.00 67.94 82 GLY A N 1
ATOM 676 C CA . GLY A 1 82 ? 22.396 25.163 -37.770 1.00 67.94 82 GLY A CA 1
ATOM 677 C C . GLY A 1 82 ? 21.739 25.075 -39.154 1.00 67.94 82 GLY A C 1
ATOM 678 O O . GLY A 1 82 ? 21.149 26.059 -39.593 1.00 67.94 82 GLY A O 1
ATOM 679 N N . ASP A 1 83 ? 21.747 23.910 -39.811 1.00 80.31 83 ASP A N 1
ATOM 680 C CA . ASP A 1 83 ? 20.951 23.672 -41.025 1.00 80.31 83 ASP A CA 1
ATOM 681 C C . ASP A 1 83 ? 19.449 23.591 -40.671 1.00 80.31 83 ASP A C 1
ATOM 683 O O . ASP A 1 83 ? 19.055 23.012 -39.655 1.00 80.31 83 ASP A O 1
ATOM 687 N N . ILE A 1 84 ? 18.576 24.100 -41.543 1.00 81.44 84 ILE A N 1
ATOM 688 C CA . ILE A 1 84 ? 17.117 23.915 -41.469 1.00 81.44 84 ILE A CA 1
ATOM 689 C C . ILE A 1 84 ? 16.757 22.421 -41.337 1.00 81.44 84 ILE A C 1
ATOM 691 O O . ILE A 1 84 ? 15.806 22.062 -40.638 1.00 81.44 84 ILE A O 1
ATOM 695 N N . ALA A 1 85 ? 17.522 21.530 -41.973 1.00 79.12 85 ALA A N 1
ATOM 696 C CA . ALA A 1 85 ? 17.372 20.084 -41.850 1.00 79.12 85 ALA A CA 1
ATOM 697 C C . ALA A 1 85 ? 17.541 19.584 -40.403 1.00 79.12 85 ALA A C 1
ATOM 699 O O . ALA A 1 85 ? 16.839 18.654 -40.001 1.00 79.12 85 ALA A O 1
ATOM 700 N N . TRP A 1 86 ? 18.417 20.207 -39.608 1.00 81.00 86 TRP A N 1
ATOM 701 C CA . TRP A 1 86 ? 18.622 19.861 -38.200 1.00 81.00 86 TRP A CA 1
ATOM 702 C C . TRP A 1 86 ? 17.364 20.138 -37.368 1.00 81.00 86 TRP A C 1
ATOM 704 O O . TRP A 1 86 ? 16.883 19.259 -36.651 1.00 81.00 86 TRP A O 1
ATOM 714 N N . PHE A 1 87 ? 16.752 21.313 -37.546 1.00 79.88 87 PHE A N 1
ATOM 715 C CA . PHE A 1 87 ? 15.501 21.670 -36.866 1.00 79.88 87 PHE A CA 1
ATOM 716 C C . PHE A 1 87 ? 14.323 20.794 -37.315 1.00 79.88 87 PHE A C 1
ATOM 718 O O . PHE A 1 87 ? 13.491 20.396 -36.498 1.00 79.88 87 PHE A O 1
ATOM 725 N N . LYS A 1 88 ? 14.273 20.408 -38.598 1.00 85.38 88 LYS A N 1
ATOM 726 C CA . LYS A 1 88 ? 13.294 19.418 -39.083 1.00 85.38 88 LYS A CA 1
ATOM 727 C C . LYS A 1 88 ? 13.484 18.056 -38.405 1.00 85.38 88 LYS A C 1
ATOM 729 O O . LYS A 1 88 ? 12.503 17.432 -38.004 1.00 85.38 88 LYS A O 1
ATOM 734 N N . LYS A 1 89 ? 14.730 17.608 -38.212 1.00 81.69 89 LYS A N 1
ATOM 735 C CA . LYS A 1 89 ? 15.039 16.364 -37.485 1.00 81.69 89 LYS A CA 1
ATOM 736 C C . LYS A 1 89 ? 14.682 16.434 -36.001 1.00 81.69 89 LYS A C 1
ATOM 738 O O . LYS A 1 89 ? 14.189 15.434 -35.487 1.00 81.69 89 LYS A O 1
ATOM 743 N N . LEU A 1 90 ? 14.820 17.587 -35.340 1.00 82.12 90 LEU A N 1
ATOM 744 C CA . LEU A 1 90 ? 14.300 17.773 -33.978 1.00 82.12 90 LEU A CA 1
ATOM 745 C C . LEU A 1 90 ? 12.789 17.535 -33.897 1.00 82.12 90 LEU A C 1
ATOM 747 O O . LEU A 1 90 ? 12.328 16.886 -32.964 1.00 82.12 90 LEU A O 1
ATOM 751 N N . SER A 1 91 ? 12.017 18.035 -34.865 1.00 83.31 91 SER A N 1
ATOM 752 C CA . SER A 1 91 ? 10.563 17.826 -34.895 1.00 83.31 91 SER A CA 1
ATOM 753 C C . SER A 1 91 ? 10.202 16.342 -35.051 1.00 83.31 91 SER A C 1
ATOM 755 O O . SER A 1 91 ? 9.318 15.837 -34.354 1.00 83.31 91 SER A O 1
ATOM 757 N N . ILE A 1 92 ? 10.947 15.611 -35.888 1.00 82.50 92 ILE A N 1
ATOM 758 C CA . ILE A 1 92 ? 10.808 14.154 -36.025 1.00 82.50 92 ILE A CA 1
ATOM 759 C C . ILE A 1 92 ? 11.170 13.451 -34.710 1.00 82.50 92 ILE A C 1
ATOM 761 O O . ILE A 1 92 ? 10.416 12.596 -34.252 1.00 82.50 92 ILE A O 1
ATOM 765 N N . PHE A 1 93 ? 12.288 13.825 -34.082 1.00 81.00 93 PHE A N 1
ATOM 766 C CA . PHE A 1 93 ? 12.726 13.254 -32.807 1.00 81.00 93 PHE A CA 1
ATOM 767 C C . PHE A 1 93 ? 11.707 13.493 -31.691 1.00 81.00 93 PHE A C 1
ATOM 769 O O . PHE A 1 93 ? 11.351 12.555 -30.987 1.00 81.00 93 PHE A O 1
ATOM 776 N N . LYS A 1 94 ? 11.164 14.711 -31.589 1.00 85.06 94 LYS A N 1
ATOM 777 C CA . LYS A 1 94 ? 10.069 15.028 -30.669 1.00 85.06 94 LYS A CA 1
ATOM 778 C C . LYS A 1 94 ? 8.873 14.106 -30.895 1.00 85.06 94 LYS A C 1
ATOM 780 O O . LYS A 1 94 ? 8.398 13.501 -29.949 1.00 85.06 94 LYS A O 1
ATOM 785 N N . THR A 1 95 ? 8.437 13.940 -32.144 1.00 85.69 95 THR A N 1
ATOM 786 C CA . THR A 1 95 ? 7.294 13.068 -32.469 1.00 85.69 95 THR A CA 1
ATOM 787 C C . THR A 1 95 ? 7.550 11.612 -32.064 1.00 85.69 95 THR A C 1
ATOM 789 O O . THR A 1 95 ? 6.616 10.900 -31.711 1.00 85.69 95 THR A O 1
ATOM 792 N N . LYS A 1 96 ? 8.807 11.149 -32.117 1.00 81.12 96 LYS A N 1
ATOM 793 C CA . LYS A 1 96 ? 9.188 9.822 -31.617 1.00 81.12 96 LYS A CA 1
ATOM 794 C C . LYS A 1 96 ? 9.177 9.763 -30.088 1.00 81.12 96 LYS A C 1
ATOM 796 O O . LYS A 1 96 ? 8.634 8.809 -29.550 1.00 81.12 96 LYS A O 1
ATOM 801 N N . LEU A 1 97 ? 9.709 10.779 -29.404 1.00 80.50 97 LEU A N 1
ATOM 802 C CA . LEU A 1 97 ? 9.664 10.874 -27.940 1.00 80.50 97 LEU A CA 1
ATOM 803 C C . LEU A 1 97 ? 8.230 10.926 -27.405 1.00 80.50 97 LEU A C 1
ATOM 805 O O . LEU A 1 97 ? 7.922 10.229 -26.449 1.00 80.50 97 LEU A O 1
ATOM 809 N N . ASP A 1 98 ? 7.352 11.697 -28.047 1.00 83.06 98 ASP A N 1
ATOM 810 C CA . ASP A 1 98 ? 5.944 11.839 -27.655 1.00 83.06 98 ASP A CA 1
ATOM 811 C C . ASP A 1 98 ? 5.163 10.513 -27.794 1.00 83.06 98 ASP A C 1
ATOM 813 O O . ASP A 1 98 ? 4.107 10.352 -27.189 1.00 83.06 98 ASP A O 1
ATOM 817 N N . LYS A 1 99 ? 5.674 9.556 -28.585 1.00 83.56 99 LYS A N 1
ATOM 818 C CA . LYS A 1 99 ? 5.114 8.202 -28.734 1.00 83.56 99 LYS A CA 1
ATOM 819 C C . LYS A 1 99 ? 5.692 7.189 -27.745 1.00 83.56 99 LYS A C 1
ATOM 821 O O . LYS A 1 99 ? 5.208 6.061 -27.718 1.00 83.56 99 LYS A O 1
ATOM 826 N N . LEU A 1 100 ? 6.737 7.539 -26.992 1.00 77.50 100 LEU A N 1
ATOM 827 C CA . LEU A 1 100 ? 7.317 6.620 -26.019 1.00 77.50 100 LEU A CA 1
ATOM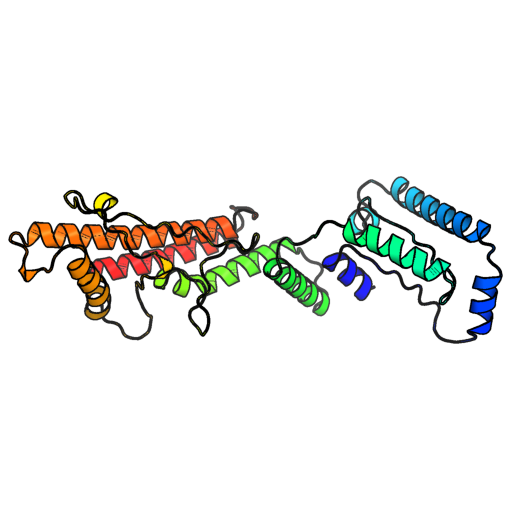 828 C C . LEU A 1 100 ? 6.353 6.433 -24.852 1.00 77.50 100 LEU A C 1
ATOM 830 O O . LEU A 1 100 ? 5.887 7.398 -24.247 1.00 77.50 100 LEU A O 1
ATOM 834 N N . GLU A 1 101 ? 6.099 5.176 -24.509 1.00 79.31 101 GLU A N 1
ATOM 835 C CA . GLU A 1 101 ? 5.310 4.848 -23.333 1.00 79.31 101 GLU A CA 1
ATOM 836 C C . GLU A 1 101 ? 6.068 5.227 -22.058 1.00 79.31 101 GLU A C 1
ATOM 838 O O . GLU A 1 101 ? 7.274 4.990 -21.902 1.00 79.31 101 GLU A O 1
ATOM 843 N N . THR A 1 102 ? 5.344 5.832 -21.119 1.00 78.31 102 THR A N 1
ATOM 844 C CA . THR A 1 102 ? 5.889 6.171 -19.809 1.00 78.31 102 THR A CA 1
ATOM 845 C C . THR A 1 102 ? 6.132 4.897 -19.014 1.00 78.31 102 THR A C 1
ATOM 847 O O . THR A 1 102 ? 5.200 4.154 -18.724 1.00 78.31 102 THR A O 1
ATOM 850 N N . LYS A 1 103 ? 7.380 4.678 -18.592 1.00 77.25 103 LYS A N 1
ATOM 851 C CA . LYS A 1 103 ? 7.759 3.509 -17.785 1.00 77.25 103 LYS A CA 1
ATOM 852 C C . LYS A 1 103 ? 7.117 3.480 -16.394 1.00 77.25 103 LYS A C 1
ATOM 854 O O . LYS A 1 103 ? 6.895 2.407 -15.845 1.00 77.25 103 LYS A O 1
ATOM 859 N N . TYR A 1 104 ? 6.872 4.647 -15.801 1.00 81.19 104 TYR A N 1
ATOM 860 C CA . TYR A 1 104 ? 6.330 4.765 -14.449 1.00 81.19 104 TYR A CA 1
ATOM 861 C C . TYR A 1 104 ? 4.999 5.502 -14.490 1.00 81.19 104 TYR A C 1
ATOM 863 O O . TYR A 1 104 ? 4.923 6.600 -15.037 1.00 81.19 104 TYR A O 1
ATOM 871 N N . GLU A 1 105 ? 3.978 4.921 -13.862 1.00 83.19 105 GLU A N 1
ATOM 872 C CA . GLU A 1 105 ? 2.631 5.501 -13.811 1.00 83.19 105 GLU A CA 1
ATOM 873 C C . GLU A 1 105 ? 2.574 6.806 -13.004 1.00 83.19 105 GLU A C 1
ATOM 875 O O . GLU A 1 105 ? 1.733 7.663 -13.260 1.00 83.19 105 GLU A O 1
ATOM 880 N N . ASN A 1 106 ? 3.462 6.978 -12.017 1.00 84.56 106 ASN A N 1
ATOM 881 C CA . ASN A 1 106 ? 3.494 8.173 -11.178 1.00 84.56 106 ASN A CA 1
ATOM 882 C C . ASN A 1 106 ? 4.904 8.531 -10.677 1.00 84.56 106 ASN A C 1
ATOM 884 O O . ASN A 1 106 ? 5.840 7.724 -10.669 1.00 84.56 106 ASN A O 1
ATOM 888 N N . ALA A 1 107 ? 5.029 9.773 -10.202 1.00 86.12 107 ALA A N 1
ATOM 889 C CA . ALA A 1 107 ? 6.282 10.341 -9.714 1.00 86.12 107 ALA A CA 1
ATOM 890 C C . ALA A 1 107 ? 6.820 9.656 -8.442 1.00 86.12 107 ALA A C 1
ATOM 892 O O . ALA A 1 107 ? 8.035 9.624 -8.241 1.00 86.12 107 ALA A O 1
ATOM 893 N N . ARG A 1 108 ? 5.949 9.089 -7.591 1.00 83.00 108 ARG A N 1
ATOM 894 C CA . ARG A 1 108 ? 6.353 8.376 -6.365 1.00 83.00 108 ARG A CA 1
ATOM 895 C C . ARG A 1 108 ? 7.091 7.086 -6.727 1.00 83.00 108 ARG A C 1
ATOM 897 O O . ARG A 1 108 ? 8.204 6.868 -6.245 1.00 83.00 108 ARG A O 1
ATOM 904 N N . ALA A 1 109 ? 6.522 6.296 -7.638 1.00 82.44 109 ALA A N 1
ATOM 905 C CA . ALA A 1 109 ? 7.141 5.093 -8.178 1.00 82.44 109 ALA A CA 1
ATOM 906 C C . ALA A 1 109 ? 8.461 5.420 -8.888 1.00 82.44 109 ALA A C 1
ATOM 908 O O . ALA A 1 109 ? 9.476 4.784 -8.604 1.00 82.44 109 ALA A O 1
ATOM 909 N N . PHE A 1 110 ? 8.483 6.448 -9.743 1.00 86.25 110 PHE A N 1
ATOM 910 C CA . PHE A 1 110 ? 9.711 6.914 -10.396 1.00 86.25 110 PHE A CA 1
ATOM 911 C C . PHE A 1 110 ? 10.813 7.235 -9.378 1.00 86.25 110 PHE A C 1
ATOM 913 O O . PHE A 1 110 ? 11.890 6.641 -9.415 1.00 86.25 110 PHE A O 1
ATOM 920 N N . LEU A 1 111 ? 10.525 8.117 -8.415 1.00 86.00 111 LEU A N 1
ATOM 921 C CA . LEU A 1 111 ? 11.499 8.572 -7.427 1.00 86.00 111 LEU A CA 1
ATOM 922 C C . LEU A 1 111 ? 12.037 7.421 -6.571 1.00 86.00 111 LEU A C 1
ATOM 924 O O . LEU A 1 111 ? 13.240 7.370 -6.310 1.00 86.00 111 LEU A O 1
ATOM 928 N N . GLN A 1 112 ? 11.168 6.507 -6.125 1.00 84.12 112 GLN A N 1
ATOM 929 C CA . GLN A 1 112 ? 11.584 5.342 -5.346 1.00 84.12 112 GLN A CA 1
ATOM 930 C C . GLN A 1 112 ? 12.542 4.468 -6.163 1.00 84.12 112 GLN A C 1
ATOM 932 O O . GLN A 1 112 ? 13.638 4.176 -5.688 1.00 84.12 112 GLN A O 1
ATOM 937 N N . ASN A 1 113 ? 12.172 4.114 -7.398 1.00 86.12 113 ASN A N 1
ATOM 938 C CA . ASN A 1 113 ? 13.017 3.312 -8.282 1.00 86.12 113 ASN A CA 1
ATOM 939 C C . ASN A 1 113 ? 14.375 3.983 -8.508 1.00 86.12 113 ASN A C 1
ATOM 941 O O . ASN A 1 113 ? 15.421 3.384 -8.251 1.00 86.12 113 ASN A O 1
ATOM 945 N N . THR A 1 114 ? 14.372 5.261 -8.885 1.00 87.25 114 THR A N 1
ATOM 946 C CA . THR A 1 114 ? 15.598 6.033 -9.097 1.00 87.25 114 THR A CA 1
ATOM 947 C C . THR A 1 114 ? 16.494 6.042 -7.859 1.00 87.25 114 THR A C 1
ATOM 949 O O . THR A 1 114 ? 17.694 5.808 -7.989 1.00 87.25 114 THR A O 1
ATOM 952 N N . LYS A 1 115 ? 15.942 6.247 -6.654 1.00 87.50 115 LYS A N 1
ATOM 953 C CA . LYS A 1 115 ? 16.718 6.224 -5.402 1.00 87.50 115 LYS A CA 1
ATOM 954 C C . LYS A 1 115 ? 17.381 4.872 -5.152 1.00 87.50 115 LYS A C 1
ATOM 956 O O . LYS A 1 115 ? 18.554 4.848 -4.787 1.00 87.50 115 LYS A O 1
ATOM 961 N N . VAL A 1 116 ? 16.664 3.766 -5.363 1.00 87.50 116 VAL A N 1
ATOM 962 C CA . VAL A 1 116 ? 17.220 2.412 -5.185 1.00 87.50 116 VAL A CA 1
ATOM 963 C C . VAL A 1 116 ? 18.361 2.173 -6.158 1.00 87.50 116 VAL A C 1
ATOM 965 O O . VAL A 1 116 ? 19.453 1.796 -5.744 1.00 87.50 116 VAL A O 1
ATOM 968 N N . ILE A 1 117 ? 18.138 2.462 -7.438 1.00 86.06 117 ILE A N 1
ATOM 969 C CA . ILE A 1 117 ? 19.150 2.293 -8.481 1.00 86.06 117 ILE A CA 1
ATOM 970 C C . ILE A 1 117 ? 20.381 3.155 -8.186 1.00 86.06 117 ILE A C 1
ATOM 972 O O . ILE A 1 117 ? 21.498 2.647 -8.218 1.00 86.06 1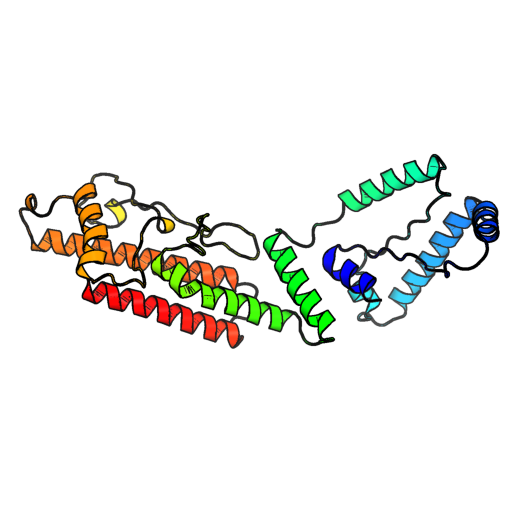17 ILE A O 1
ATOM 976 N N . MET A 1 118 ? 20.202 4.428 -7.821 1.00 85.69 118 MET A N 1
ATOM 977 C CA . MET A 1 118 ? 21.312 5.303 -7.425 1.00 85.69 118 MET A CA 1
ATOM 978 C C . MET A 1 118 ? 22.082 4.756 -6.220 1.00 85.69 118 MET A C 1
ATOM 980 O O . MET A 1 118 ? 23.312 4.789 -6.222 1.00 85.69 118 MET A O 1
ATOM 984 N N . ALA A 1 119 ? 21.382 4.257 -5.197 1.00 85.69 119 ALA A N 1
ATOM 985 C CA . ALA A 1 119 ? 22.010 3.700 -4.005 1.00 85.69 119 ALA A CA 1
ATOM 986 C C . ALA A 1 119 ? 22.842 2.456 -4.341 1.00 85.69 119 ALA A C 1
ATOM 988 O O . ALA A 1 119 ? 24.011 2.405 -3.965 1.00 85.69 119 ALA A O 1
ATOM 989 N N . LYS A 1 120 ? 22.281 1.512 -5.110 1.00 84.81 120 LYS A N 1
ATOM 990 C CA . LYS A 1 120 ? 22.992 0.308 -5.566 1.00 84.81 120 LYS A CA 1
ATOM 991 C C . LYS A 1 120 ? 24.213 0.654 -6.413 1.00 84.81 120 LYS A C 1
ATOM 993 O O . LYS A 1 120 ? 25.300 0.152 -6.150 1.00 84.81 120 LYS A O 1
ATOM 998 N N . LEU A 1 121 ? 24.063 1.576 -7.367 1.00 84.12 121 LEU A N 1
ATOM 999 C CA . LEU A 1 121 ? 25.170 2.044 -8.201 1.00 84.12 121 LEU A CA 1
ATOM 1000 C C . LEU A 1 121 ? 26.282 2.700 -7.371 1.00 84.12 121 LEU A C 1
ATOM 1002 O O . LEU A 1 121 ? 27.456 2.483 -7.654 1.00 84.12 121 LEU A O 1
ATOM 1006 N N . LYS A 1 122 ? 25.931 3.481 -6.340 1.00 86.12 122 LYS A N 1
ATOM 1007 C CA . LYS A 1 122 ? 26.904 4.143 -5.457 1.00 86.12 122 LYS A CA 1
ATOM 1008 C C . LYS A 1 122 ? 27.771 3.143 -4.687 1.00 86.12 122 LYS A C 1
ATOM 1010 O O . LYS A 1 122 ? 28.932 3.442 -4.427 1.00 86.12 122 LYS A O 1
ATOM 1015 N N . ILE A 1 123 ? 27.212 1.995 -4.312 1.00 87.88 123 ILE A N 1
ATOM 1016 C CA . ILE A 1 123 ? 27.924 0.940 -3.574 1.00 87.88 123 ILE A CA 1
ATOM 1017 C C . ILE A 1 123 ? 28.396 -0.209 -4.476 1.00 87.88 123 ILE A C 1
ATOM 1019 O O . ILE A 1 123 ? 28.897 -1.205 -3.966 1.00 87.88 123 ILE A O 1
ATOM 1023 N N . CYS A 1 124 ? 28.239 -0.080 -5.799 1.00 85.62 124 CYS A N 1
ATOM 1024 C CA . CYS A 1 124 ? 28.540 -1.123 -6.783 1.00 85.62 124 CYS A CA 1
ATOM 1025 C C . CYS A 1 124 ? 27.855 -2.476 -6.489 1.00 85.62 124 CYS A C 1
ATOM 1027 O O . CYS A 1 124 ? 28.430 -3.531 -6.752 1.00 85.62 124 CYS A O 1
ATOM 1029 N N . ASP A 1 125 ? 26.635 -2.451 -5.944 1.00 83.69 125 ASP A N 1
ATOM 1030 C CA . ASP A 1 125 ? 25.837 -3.652 -5.680 1.00 83.69 125 ASP A CA 1
ATOM 1031 C C . ASP A 1 125 ? 25.046 -4.050 -6.935 1.00 83.69 125 ASP A C 1
ATOM 1033 O O . ASP A 1 125 ? 24.133 -3.342 -7.367 1.00 83.69 125 ASP A O 1
ATOM 1037 N N . TRP A 1 126 ? 25.388 -5.210 -7.497 1.00 83.69 126 TRP A N 1
ATOM 1038 C CA . TRP A 1 126 ? 24.745 -5.803 -8.676 1.00 83.69 126 TRP A CA 1
ATOM 1039 C C . TRP A 1 126 ? 23.731 -6.905 -8.332 1.00 83.69 126 TRP A C 1
ATOM 1041 O O . TRP A 1 126 ? 23.248 -7.592 -9.228 1.00 83.69 126 TRP A O 1
ATOM 1051 N N . GLY A 1 127 ? 23.411 -7.103 -7.049 1.00 85.25 127 GLY A N 1
ATOM 1052 C CA . GLY A 1 127 ? 22.406 -8.067 -6.604 1.00 85.25 127 GLY A CA 1
ATOM 1053 C C . GLY A 1 127 ? 20.986 -7.711 -7.063 1.00 85.25 127 GLY A C 1
ATOM 1054 O O . GLY A 1 127 ? 20.746 -6.645 -7.638 1.00 85.25 127 GLY A O 1
ATOM 1055 N N . SER A 1 128 ? 20.012 -8.568 -6.746 1.00 84.94 128 SER A N 1
ATOM 1056 C CA . SER A 1 128 ? 18.612 -8.391 -7.167 1.00 84.94 128 SER A CA 1
ATOM 1057 C C . SER A 1 128 ? 18.042 -7.016 -6.790 1.00 84.94 128 SER A C 1
ATOM 1059 O O . SER A 1 128 ? 18.236 -6.519 -5.676 1.00 84.94 128 SER A O 1
ATOM 1061 N N . LEU A 1 129 ? 17.354 -6.382 -7.742 1.00 85.88 129 LEU A N 1
ATOM 1062 C CA . LEU A 1 129 ? 16.586 -5.159 -7.507 1.00 85.88 129 LEU A CA 1
ATOM 1063 C C . LEU A 1 129 ? 15.231 -5.474 -6.868 1.00 85.88 129 LEU A C 1
ATOM 1065 O O . LEU A 1 129 ? 14.805 -4.738 -5.982 1.00 85.88 129 LEU A O 1
ATOM 1069 N N . ASP A 1 130 ? 14.598 -6.576 -7.269 1.00 85.94 130 ASP A N 1
ATOM 1070 C CA . ASP A 1 130 ? 13.262 -6.963 -6.808 1.00 85.94 130 ASP A CA 1
ATOM 1071 C C . ASP A 1 130 ? 13.231 -7.185 -5.298 1.00 85.94 130 ASP A C 1
ATOM 1073 O O . ASP A 1 130 ? 12.370 -6.644 -4.607 1.00 85.94 130 ASP A O 1
ATOM 1077 N N . GLU A 1 131 ? 14.235 -7.880 -4.764 1.00 89.06 131 GLU A N 1
ATOM 1078 C CA . GLU A 1 131 ? 14.353 -8.120 -3.325 1.00 89.06 131 GLU A CA 1
ATOM 1079 C C . GLU A 1 131 ? 14.541 -6.803 -2.550 1.00 89.06 131 GLU A C 1
ATOM 1081 O O . GLU A 1 131 ? 13.879 -6.565 -1.539 1.00 89.06 131 GLU A O 1
ATOM 1086 N N . ASN A 1 132 ? 15.349 -5.876 -3.078 1.00 90.25 132 ASN A N 1
ATOM 1087 C CA . ASN A 1 132 ? 15.508 -4.545 -2.487 1.00 90.25 132 ASN A CA 1
ATOM 1088 C C . ASN A 1 132 ? 14.200 -3.740 -2.544 1.00 90.25 132 ASN A C 1
ATOM 1090 O O . ASN A 1 132 ? 13.878 -3.019 -1.599 1.00 90.25 132 ASN A O 1
ATOM 1094 N N . PHE A 1 133 ? 13.425 -3.853 -3.626 1.00 90.00 133 PHE A N 1
ATOM 1095 C CA . PHE A 1 133 ? 12.128 -3.189 -3.732 1.00 90.00 133 PHE A CA 1
ATOM 1096 C C . PHE A 1 133 ? 11.116 -3.731 -2.725 1.00 90.00 133 PHE A C 1
ATOM 1098 O O . PHE A 1 133 ? 10.414 -2.927 -2.106 1.00 90.00 133 PHE A O 1
ATOM 1105 N N . ILE A 1 134 ? 11.076 -5.051 -2.518 1.00 93.75 134 ILE A N 1
ATOM 1106 C CA . ILE A 1 134 ? 10.232 -5.687 -1.501 1.00 93.75 134 ILE A CA 1
ATOM 1107 C C . ILE A 1 134 ? 10.623 -5.176 -0.115 1.00 93.75 134 ILE A C 1
ATOM 1109 O O . ILE A 1 134 ? 9.774 -4.649 0.606 1.00 93.75 134 ILE A O 1
ATOM 1113 N N . GLN A 1 135 ? 11.908 -5.257 0.238 1.00 93.31 135 GLN A N 1
ATOM 1114 C CA . GLN A 1 135 ? 12.411 -4.821 1.542 1.00 93.31 135 GLN A CA 1
ATOM 1115 C C . GLN A 1 135 ? 12.094 -3.350 1.808 1.00 93.31 135 GLN A C 1
ATOM 1117 O O . GLN A 1 135 ? 11.575 -3.009 2.869 1.00 93.31 135 GLN A O 1
ATOM 1122 N N . ILE A 1 136 ? 12.335 -2.471 0.831 1.00 92.12 136 ILE A N 1
ATOM 1123 C CA . ILE A 1 136 ? 12.073 -1.035 0.973 1.00 92.12 136 ILE A CA 1
ATOM 1124 C C . ILE A 1 136 ? 10.576 -0.752 1.082 1.00 92.12 136 ILE A C 1
ATOM 1126 O O . ILE A 1 136 ? 10.183 0.065 1.920 1.00 92.12 136 ILE A O 1
ATOM 1130 N N . ARG A 1 137 ? 9.729 -1.405 0.271 1.00 93.81 137 ARG A N 1
ATOM 1131 C CA . ARG A 1 137 ? 8.274 -1.221 0.358 1.00 93.81 137 ARG A CA 1
ATOM 1132 C C . ARG A 1 137 ? 7.765 -1.685 1.719 1.00 93.81 137 ARG A C 1
ATOM 1134 O O . ARG A 1 137 ? 7.119 -0.899 2.403 1.00 93.81 137 ARG A O 1
ATOM 1141 N N . VAL A 1 138 ? 8.110 -2.897 2.150 1.00 96.56 138 VAL A N 1
ATOM 1142 C CA . VAL A 1 138 ? 7.685 -3.435 3.450 1.00 96.56 138 VAL A CA 1
ATOM 1143 C C . VAL A 1 138 ? 8.200 -2.576 4.604 1.00 96.56 138 VAL A C 1
ATOM 1145 O O . VAL A 1 138 ? 7.418 -2.225 5.480 1.00 96.56 138 VAL A O 1
ATOM 1148 N N . ALA A 1 139 ? 9.475 -2.179 4.604 1.00 96.00 139 ALA A N 1
ATOM 1149 C CA . ALA A 1 139 ? 10.038 -1.326 5.651 1.00 96.00 139 ALA A CA 1
ATOM 1150 C C . ALA A 1 139 ? 9.349 0.048 5.715 1.00 96.00 139 ALA A C 1
ATOM 1152 O O . ALA A 1 139 ? 9.107 0.575 6.802 1.00 96.00 139 ALA A O 1
ATOM 1153 N N . THR A 1 140 ? 8.991 0.614 4.559 1.00 94.12 140 THR A N 1
ATOM 1154 C CA . THR A 1 140 ? 8.233 1.869 4.492 1.00 94.12 140 THR A CA 1
ATOM 1155 C C . THR A 1 140 ? 6.848 1.703 5.112 1.00 94.12 140 THR A C 1
ATOM 1157 O O . THR A 1 140 ? 6.477 2.510 5.959 1.00 94.12 140 THR A O 1
ATOM 1160 N N . LEU A 1 141 ? 6.113 0.646 4.746 1.00 96.31 141 LEU A N 1
ATOM 1161 C CA . LEU A 1 141 ? 4.787 0.354 5.303 1.00 96.31 141 LEU A CA 1
ATOM 1162 C C . LEU A 1 141 ? 4.855 0.108 6.815 1.00 96.31 141 LEU A C 1
ATOM 1164 O O . LEU A 1 141 ? 4.085 0.707 7.557 1.00 96.31 141 LEU A O 1
ATOM 1168 N N . LYS A 1 142 ? 5.834 -0.679 7.281 1.00 96.81 142 LYS A N 1
ATOM 1169 C CA . LYS A 1 142 ? 6.070 -0.949 8.709 1.00 96.81 142 LYS A CA 1
ATOM 1170 C C . LYS A 1 142 ? 6.218 0.324 9.529 1.00 96.81 142 LYS A C 1
ATOM 1172 O O . LYS A 1 142 ? 5.583 0.481 10.565 1.00 96.81 142 LYS A O 1
ATOM 1177 N N . ARG A 1 143 ? 7.014 1.273 9.031 1.00 95.19 143 ARG A N 1
ATOM 1178 C CA . ARG A 1 143 ? 7.196 2.579 9.678 1.00 95.19 143 ARG A CA 1
ATOM 1179 C C . ARG A 1 143 ? 5.888 3.375 9.774 1.00 95.19 143 ARG A C 1
ATOM 1181 O O . ARG A 1 143 ? 5.742 4.190 10.678 1.00 95.19 143 ARG A O 1
ATOM 1188 N N . LEU A 1 144 ? 4.968 3.162 8.839 1.00 95.06 144 LEU A N 1
ATOM 1189 C CA . LEU A 1 144 ? 3.691 3.864 8.756 1.00 95.06 144 LEU A CA 1
ATOM 1190 C C . LEU A 1 144 ? 2.570 3.179 9.554 1.00 95.06 144 LEU A C 1
ATOM 1192 O O . LEU A 1 144 ? 1.575 3.844 9.824 1.00 95.06 144 LEU A O 1
ATOM 1196 N N . PHE A 1 145 ? 2.710 1.914 9.977 1.00 95.31 145 PHE A N 1
ATOM 1197 C CA . PHE A 1 145 ? 1.652 1.197 10.709 1.00 95.31 145 PHE A CA 1
ATOM 1198 C C . PHE A 1 145 ? 1.114 1.947 11.928 1.00 95.31 145 PHE A C 1
ATOM 1200 O O . PHE A 1 145 ? -0.107 2.064 12.016 1.00 95.31 145 PHE A O 1
ATOM 1207 N N . PRO A 1 146 ? 1.945 2.532 12.815 1.00 92.62 146 PRO A N 1
ATOM 1208 C CA . PRO A 1 146 ? 1.412 3.253 13.965 1.00 92.62 146 PRO A CA 1
ATOM 1209 C C . PRO A 1 146 ? 0.495 4.407 13.548 1.00 92.62 146 PRO A C 1
ATOM 1211 O O . PRO A 1 146 ? -0.569 4.586 14.130 1.00 92.62 146 PRO A O 1
ATOM 1214 N N . ILE A 1 147 ? 0.861 5.159 12.504 1.00 92.56 147 ILE A N 1
ATOM 1215 C CA . ILE A 1 147 ? 0.065 6.293 12.012 1.00 92.56 147 ILE A CA 1
ATOM 1216 C C . ILE A 1 147 ? -1.186 5.791 11.282 1.00 92.56 147 ILE A C 1
ATOM 1218 O O . ILE A 1 147 ? -2.287 6.265 11.558 1.00 92.56 147 ILE A O 1
ATOM 1222 N N . ALA A 1 148 ? -1.039 4.798 10.405 1.00 95.25 148 ALA A N 1
ATOM 1223 C CA . ALA A 1 148 ? -2.134 4.231 9.628 1.00 95.25 148 ALA A CA 1
ATOM 1224 C C . ALA A 1 148 ? -3.214 3.612 10.527 1.00 95.25 148 ALA A C 1
ATOM 1226 O O . ALA A 1 148 ? -4.397 3.870 10.326 1.00 95.25 148 ALA A O 1
ATOM 1227 N N . VAL A 1 149 ? -2.821 2.852 11.551 1.00 94.62 149 VAL A N 1
ATOM 1228 C CA . VAL A 1 149 ? -3.750 2.216 12.498 1.00 94.62 149 VAL A CA 1
ATOM 1229 C C . VAL A 1 149 ? -4.416 3.258 13.402 1.00 94.62 149 VAL A C 1
ATOM 1231 O O . VAL A 1 149 ? -5.631 3.207 13.588 1.00 94.62 149 VAL A O 1
ATOM 1234 N N . SER A 1 150 ? -3.668 4.253 13.886 1.00 91.31 150 SER A N 1
ATOM 1235 C CA . SER A 1 150 ? -4.182 5.320 14.764 1.00 91.31 150 SER A CA 1
ATOM 1236 C C . SER A 1 150 ? -5.132 6.290 14.059 1.00 91.31 150 SER A C 1
ATOM 1238 O O . SER A 1 150 ? -6.212 6.611 14.566 1.00 91.31 150 SER A O 1
ATOM 1240 N N . TYR A 1 151 ? -4.755 6.741 12.860 1.00 91.25 151 TYR A N 1
ATOM 1241 C CA . TYR A 1 151 ? -5.374 7.883 12.182 1.00 91.25 151 TYR A CA 1
ATOM 1242 C C . TYR A 1 151 ? -5.999 7.564 10.817 1.00 91.25 151 TYR A C 1
ATOM 1244 O O . TYR A 1 151 ? -6.743 8.389 10.300 1.00 91.25 151 TYR A O 1
ATOM 1252 N N . GLY A 1 152 ? -5.723 6.403 10.214 1.00 93.56 152 GLY A N 1
ATOM 1253 C CA . GLY A 1 152 ? -6.272 6.045 8.898 1.00 93.56 152 GLY A CA 1
ATOM 1254 C C . GLY A 1 152 ? -5.641 6.830 7.745 1.00 93.56 152 GLY A C 1
ATOM 1255 O O . GLY A 1 152 ? -6.283 7.046 6.717 1.00 93.56 152 GLY A O 1
ATOM 1256 N N . ILE A 1 153 ? -4.402 7.296 7.934 1.00 93.50 153 ILE A N 1
ATOM 1257 C CA . ILE A 1 153 ? -3.629 8.147 7.015 1.00 93.50 153 ILE A CA 1
ATOM 1258 C C . ILE A 1 153 ? -2.134 7.781 7.090 1.00 93.50 153 ILE A C 1
ATOM 1260 O O . ILE A 1 153 ? -1.704 7.132 8.042 1.00 93.50 153 ILE A O 1
ATOM 1264 N N . GLU A 1 154 ? -1.333 8.178 6.100 1.00 92.19 154 GLU A N 1
ATOM 1265 C CA . GLU A 1 154 ? 0.121 7.936 6.067 1.00 92.19 154 GLU A CA 1
ATOM 1266 C C . GLU A 1 154 ? 0.913 9.023 6.806 1.00 92.19 154 GLU A C 1
ATOM 1268 O O . GLU A 1 154 ? 1.951 8.734 7.399 1.00 92.19 154 GLU A O 1
ATOM 1273 N N . GLN A 1 155 ? 0.439 10.271 6.814 1.00 86.38 155 GLN A N 1
ATOM 1274 C CA . GLN A 1 155 ? 1.157 11.375 7.453 1.00 86.38 155 GLN A CA 1
ATOM 1275 C C . GLN A 1 155 ? 0.205 12.454 7.963 1.00 86.38 155 GLN A C 1
ATOM 1277 O O . GLN A 1 155 ? -0.764 12.818 7.295 1.00 86.38 155 GLN A O 1
ATOM 1282 N N . LYS A 1 156 ? 0.528 12.981 9.149 1.00 69.44 156 LYS A N 1
ATOM 1283 C CA . LYS A 1 156 ? -0.181 14.068 9.829 1.00 69.44 156 LYS A CA 1
ATOM 1284 C C . LYS A 1 156 ? 0.819 15.150 10.244 1.00 69.44 156 LYS A C 1
ATOM 1286 O O . LYS A 1 156 ? 1.107 15.306 11.424 1.00 69.44 156 LYS A O 1
ATOM 1291 N N . ASP A 1 157 ? 1.365 15.856 9.258 1.00 75.75 157 ASP A N 1
ATOM 1292 C CA . ASP A 1 157 ? 2.164 17.067 9.491 1.00 75.75 157 ASP A CA 1
ATOM 1293 C C . ASP A 1 157 ? 1.400 18.285 8.939 1.00 75.75 157 ASP A C 1
ATOM 1295 O O . ASP A 1 157 ? 0.248 18.514 9.301 1.00 75.75 157 ASP A O 1
ATOM 1299 N N . TYR A 1 158 ? 2.006 19.058 8.034 1.00 74.12 158 TYR A N 1
ATOM 1300 C CA . TYR A 1 158 ? 1.386 20.219 7.385 1.00 74.12 158 TYR A CA 1
ATOM 1301 C C . TYR A 1 158 ? 0.352 19.840 6.314 1.00 74.12 158 TYR A C 1
ATOM 1303 O O . TYR A 1 158 ? -0.491 20.658 5.954 1.00 74.12 158 TYR A O 1
ATOM 1311 N N . ILE A 1 159 ? 0.433 18.614 5.791 1.00 79.06 159 ILE A N 1
ATOM 1312 C CA . ILE A 1 159 ? -0.454 18.066 4.762 1.00 79.06 159 ILE A CA 1
ATOM 1313 C C . ILE A 1 159 ? -0.924 16.696 5.251 1.00 79.06 159 ILE A C 1
ATOM 1315 O O . ILE A 1 159 ? -0.117 15.896 5.727 1.00 79.06 159 ILE A O 1
ATOM 1319 N N . ILE A 1 160 ? -2.230 16.444 5.148 1.00 82.81 160 ILE A N 1
ATOM 1320 C CA . ILE A 1 160 ? -2.815 15.129 5.420 1.00 82.81 160 ILE A CA 1
ATOM 1321 C C . ILE A 1 160 ? -2.563 14.253 4.193 1.00 82.81 160 ILE A C 1
ATOM 1323 O O . ILE A 1 160 ? -3.137 14.494 3.130 1.00 82.81 160 ILE A O 1
ATOM 1327 N N . GLU A 1 161 ? -1.708 13.239 4.329 1.00 87.94 161 GLU A N 1
ATOM 1328 C CA . GLU A 1 161 ? -1.532 12.222 3.288 1.00 87.94 161 GLU A CA 1
ATOM 1329 C C . GLU A 1 161 ? -2.423 11.020 3.593 1.00 87.94 161 GLU A C 1
ATOM 1331 O O . GLU A 1 161 ? -2.200 10.314 4.572 1.00 87.94 161 GLU A O 1
ATOM 1336 N N . HIS A 1 162 ? -3.432 10.770 2.758 1.00 92.56 162 HIS A N 1
ATOM 1337 C CA . HIS A 1 162 ? -4.290 9.589 2.883 1.00 92.56 162 HIS A CA 1
ATOM 1338 C C . HIS A 1 162 ? -3.512 8.287 2.640 1.00 92.56 162 HIS A C 1
ATOM 1340 O O . HIS A 1 162 ? -2.428 8.299 2.062 1.00 92.56 162 HIS A O 1
ATOM 1346 N N . LEU A 1 163 ? -4.093 7.150 3.035 1.00 95.38 163 LEU A N 1
ATOM 1347 C CA . LEU A 1 163 ? -3.596 5.833 2.630 1.00 95.38 163 LEU A CA 1
ATOM 1348 C C . LEU A 1 163 ? -3.640 5.723 1.105 1.00 95.38 163 LEU A C 1
ATOM 1350 O O . LEU A 1 163 ? -4.704 5.896 0.511 1.00 95.38 163 LEU A O 1
ATOM 1354 N N . MET A 1 164 ? -2.505 5.438 0.467 1.00 93.81 164 MET A N 1
ATOM 1355 C CA . MET A 1 164 ? -2.415 5.328 -0.991 1.00 93.81 164 MET A CA 1
ATOM 1356 C C . MET A 1 164 ? -1.863 3.975 -1.421 1.00 93.81 164 MET A C 1
ATOM 1358 O O . MET A 1 164 ? -1.057 3.346 -0.736 1.00 93.81 164 MET A O 1
ATOM 1362 N N . ASN A 1 165 ? -2.249 3.547 -2.615 1.00 94.06 165 ASN A N 1
ATOM 1363 C CA . ASN A 1 165 ? -1.516 2.534 -3.350 1.00 94.06 165 ASN A CA 1
ATOM 1364 C C . ASN A 1 165 ? -0.251 3.189 -3.931 1.00 94.06 165 ASN A C 1
ATOM 1366 O O . ASN A 1 165 ? -0.333 4.063 -4.789 1.00 94.06 165 ASN A O 1
ATOM 1370 N N . HIS A 1 166 ? 0.930 2.793 -3.463 1.00 90.56 166 HIS A N 1
ATOM 1371 C CA . HIS A 1 166 ? 2.211 3.407 -3.833 1.00 90.56 166 HIS A CA 1
ATOM 1372 C C . HIS A 1 166 ? 2.670 3.052 -5.251 1.00 90.56 166 HIS A C 1
ATOM 1374 O O . HIS A 1 166 ? 3.607 3.674 -5.748 1.00 90.56 166 HIS A O 1
ATOM 1380 N N . ASP A 1 167 ? 2.033 2.074 -5.897 1.00 88.44 167 ASP A N 1
ATOM 1381 C CA . ASP A 1 167 ? 2.316 1.703 -7.282 1.00 88.44 167 ASP A CA 1
ATOM 1382 C C . ASP A 1 167 ? 1.493 2.525 -8.269 1.00 88.44 167 ASP A C 1
ATOM 1384 O O . ASP A 1 167 ? 2.073 3.063 -9.205 1.00 88.44 167 ASP A O 1
ATOM 1388 N N . SER A 1 168 ? 0.192 2.708 -8.017 1.00 89.50 168 SER A N 1
ATOM 1389 C CA . SER A 1 168 ? -0.697 3.502 -8.887 1.00 89.50 168 SER A CA 1
ATOM 1390 C C . SER A 1 168 ? -0.829 4.973 -8.477 1.00 89.50 168 SER A C 1
ATOM 1392 O O . SER A 1 168 ? -1.262 5.805 -9.269 1.00 89.50 168 SER A O 1
ATOM 1394 N N . GLY A 1 169 ? -0.474 5.317 -7.238 1.00 88.62 169 GLY A N 1
ATOM 1395 C CA . GLY A 1 169 ? -0.651 6.655 -6.669 1.00 88.62 169 GLY A CA 1
ATOM 1396 C C . GLY A 1 169 ? -2.104 7.004 -6.326 1.00 88.62 169 GLY A C 1
ATOM 1397 O O . GLY A 1 169 ? -2.395 8.161 -6.037 1.00 88.62 169 GLY A O 1
ATOM 1398 N N . LYS A 1 170 ? -3.026 6.034 -6.375 1.00 91.44 170 LYS A N 1
ATOM 1399 C CA . LYS A 1 170 ? -4.448 6.246 -6.072 1.00 91.44 170 LYS A CA 1
ATOM 1400 C C . LYS A 1 170 ? -4.729 6.086 -4.571 1.00 91.44 170 LYS A C 1
ATOM 1402 O O . LYS A 1 170 ? -4.105 5.231 -3.938 1.00 91.44 170 LYS A O 1
ATOM 1407 N N . PRO A 1 171 ? -5.666 6.860 -3.996 1.00 93.19 171 PRO A N 1
ATOM 1408 C CA . PRO A 1 171 ? -6.072 6.685 -2.605 1.00 93.19 171 PRO A CA 1
ATOM 1409 C C . PRO A 1 171 ? -6.763 5.331 -2.403 1.00 93.19 171 PRO A C 1
ATOM 1411 O O . PRO A 1 171 ? -7.482 4.850 -3.280 1.00 93.19 171 PRO A O 1
ATOM 1414 N N . ILE A 1 172 ? -6.551 4.727 -1.235 1.00 95.50 172 ILE A N 1
ATOM 1415 C CA . ILE A 1 172 ? -7.339 3.587 -0.769 1.00 95.50 172 ILE A CA 1
ATOM 1416 C C . ILE A 1 172 ? -8.730 4.085 -0.408 1.00 95.50 172 ILE A C 1
ATOM 1418 O O . ILE A 1 172 ? -8.867 5.119 0.254 1.00 95.50 172 ILE A O 1
ATOM 1422 N N . ASP A 1 173 ? -9.735 3.320 -0.829 1.00 93.31 173 ASP A N 1
ATOM 1423 C CA . ASP A 1 173 ? -11.139 3.645 -0.614 1.00 93.31 173 ASP A CA 1
ATOM 1424 C C . ASP A 1 173 ? -11.434 4.010 0.852 1.00 93.31 173 ASP A C 1
ATOM 1426 O O . ASP A 1 173 ? -10.888 3.425 1.796 1.00 93.31 173 ASP A O 1
ATOM 1430 N N . ASP A 1 174 ? -12.274 5.028 1.014 1.00 88.81 174 ASP A N 1
ATOM 1431 C CA . ASP A 1 174 ? -12.708 5.580 2.297 1.00 88.81 174 ASP A CA 1
ATOM 1432 C C . ASP A 1 174 ? -14.226 5.787 2.268 1.00 88.81 174 ASP A C 1
ATOM 1434 O O . ASP A 1 174 ? -14.715 6.919 2.152 1.00 88.81 174 ASP A O 1
ATOM 1438 N N . PRO A 1 175 ? -14.994 4.687 2.254 1.00 84.12 175 PRO A N 1
ATOM 1439 C CA . PRO A 1 175 ? -16.415 4.767 1.993 1.00 84.12 175 PRO A CA 1
ATOM 1440 C C . PRO A 1 175 ? -17.138 5.458 3.151 1.00 84.12 175 PRO A C 1
ATOM 1442 O O . PRO A 1 175 ? -16.954 5.142 4.331 1.00 84.12 175 PRO A O 1
ATOM 1445 N N . ILE A 1 176 ? -18.024 6.387 2.793 1.00 82.38 176 ILE A N 1
ATOM 1446 C CA . ILE A 1 176 ? -18.962 6.997 3.733 1.00 82.38 176 ILE A CA 1
ATOM 1447 C C . ILE A 1 176 ? -20.065 5.976 4.018 1.00 82.38 176 ILE A C 1
ATOM 1449 O O . ILE A 1 176 ? -20.832 5.623 3.124 1.00 82.38 176 ILE A O 1
ATOM 1453 N N . ILE A 1 177 ? -20.143 5.523 5.268 1.00 85.06 177 ILE A N 1
ATOM 1454 C CA . ILE A 1 177 ? -21.118 4.525 5.732 1.00 85.06 177 ILE A CA 1
ATOM 1455 C C . ILE A 1 177 ? -22.328 5.236 6.342 1.00 85.06 177 ILE A C 1
ATOM 1457 O O . ILE A 1 177 ? -22.187 6.304 6.950 1.00 85.06 177 ILE A O 1
ATOM 1461 N N . ASN A 1 178 ? -23.519 4.661 6.180 1.00 84.69 178 ASN A N 1
ATOM 1462 C CA . ASN A 1 178 ? -24.716 5.156 6.842 1.00 84.69 178 ASN A CA 1
ATOM 1463 C C . ASN A 1 178 ? -24.826 4.573 8.253 1.00 84.69 178 ASN A C 1
ATOM 1465 O O . ASN A 1 178 ? -24.606 3.385 8.471 1.00 84.69 178 ASN A O 1
ATOM 1469 N N . LEU A 1 179 ? -25.207 5.398 9.220 1.00 84.00 179 LEU A N 1
ATOM 1470 C CA . LEU A 1 179 ? -25.396 4.968 10.600 1.00 84.00 179 LEU A CA 1
ATOM 1471 C C . LEU A 1 179 ? -26.473 3.877 10.733 1.00 84.00 179 LEU A C 1
ATOM 1473 O O . LEU A 1 179 ? -26.342 3.001 11.586 1.00 84.00 179 LEU A O 1
ATOM 1477 N N . CYS A 1 180 ? -27.488 3.883 9.863 1.00 83.50 180 CYS A N 1
ATOM 1478 C CA . CYS A 1 180 ? -28.511 2.835 9.798 1.00 83.50 180 CYS A CA 1
ATOM 1479 C C . CYS A 1 180 ? -27.920 1.440 9.533 1.00 83.50 180 CYS A C 1
ATOM 1481 O O . CYS A 1 180 ? -28.439 0.452 10.042 1.00 83.50 180 CYS A O 1
ATOM 1483 N N . ASP A 1 181 ? -26.818 1.358 8.776 1.00 83.25 181 ASP A N 1
ATOM 1484 C CA . ASP A 1 181 ? -26.140 0.091 8.462 1.00 83.25 181 ASP A CA 1
ATOM 1485 C C . ASP A 1 181 ? -25.373 -0.460 9.678 1.00 83.25 181 ASP A C 1
ATOM 1487 O O . ASP A 1 181 ? -24.994 -1.631 9.719 1.00 83.25 181 ASP A O 1
ATOM 1491 N N . VAL A 1 182 ? -25.123 0.397 10.672 1.00 83.75 182 VAL A N 1
ATOM 1492 C CA . VAL A 1 182 ? -24.374 0.079 11.890 1.00 83.75 182 VAL A CA 1
ATOM 1493 C C . VAL A 1 182 ? -25.310 -0.186 13.064 1.00 83.75 182 VAL A C 1
ATOM 1495 O O . VAL A 1 182 ? -25.056 -1.088 13.859 1.00 83.75 182 VAL A O 1
ATOM 1498 N N . LEU A 1 183 ? -26.388 0.588 13.200 1.00 84.19 183 LEU A N 1
ATOM 1499 C CA . LEU A 1 183 ? -27.310 0.523 14.328 1.00 84.19 183 LEU A CA 1
ATOM 1500 C C . LEU A 1 183 ? -28.685 0.021 13.885 1.00 84.19 183 LEU A C 1
ATOM 1502 O O . LEU A 1 183 ? -29.499 0.770 13.347 1.00 84.19 183 LEU A O 1
ATOM 1506 N N . ASN A 1 184 ? -28.975 -1.242 14.209 1.00 67.44 184 ASN A N 1
ATOM 1507 C CA . ASN A 1 184 ? -30.335 -1.776 14.176 1.00 67.44 184 ASN A CA 1
ATOM 1508 C C . ASN A 1 184 ? -31.201 -0.878 15.081 1.00 67.44 184 ASN A C 1
ATOM 1510 O O . ASN A 1 184 ? -30.894 -0.800 16.269 1.00 67.44 184 ASN A O 1
ATOM 1514 N N . ASN A 1 185 ? -32.222 -0.213 14.524 1.00 66.81 185 ASN A N 1
ATOM 1515 C CA . ASN A 1 185 ? -33.152 0.752 15.159 1.00 66.81 185 ASN A CA 1
ATOM 1516 C C . ASN A 1 185 ? -32.861 2.247 14.924 1.00 66.81 185 ASN A C 1
ATOM 1518 O O . ASN A 1 185 ? -33.548 3.090 15.498 1.00 66.81 185 ASN A O 1
ATOM 1522 N N . PHE A 1 186 ? -31.906 2.610 14.064 1.00 68.50 186 PHE A N 1
ATOM 1523 C CA . PHE A 1 186 ? -31.724 4.007 13.664 1.00 68.50 186 PHE A CA 1
ATOM 1524 C C . PHE A 1 186 ? -32.341 4.257 12.281 1.00 68.50 186 PHE A C 1
ATOM 1526 O O . PHE A 1 186 ? -31.797 3.822 11.274 1.00 68.50 186 PHE A O 1
ATOM 1533 N N . GLU A 1 187 ? -33.490 4.939 12.212 1.00 64.94 187 GLU A N 1
ATOM 1534 C CA . GLU A 1 187 ? -34.205 5.193 10.941 1.00 64.94 187 GLU A CA 1
ATOM 1535 C C . GLU A 1 187 ? -33.671 6.411 10.169 1.00 64.94 187 GLU A C 1
ATOM 1537 O O . GLU A 1 187 ? -33.887 6.546 8.963 1.00 64.94 187 GLU A O 1
ATOM 1542 N N . LYS A 1 188 ? -32.973 7.330 10.847 1.00 73.31 188 LYS A N 1
ATOM 1543 C CA . LYS A 1 188 ? -32.442 8.538 10.209 1.00 73.31 188 LYS A CA 1
ATOM 1544 C C . LYS A 1 188 ? -31.186 8.199 9.415 1.00 73.31 188 LYS A C 1
ATOM 1546 O O . LYS A 1 188 ? -30.188 7.767 9.979 1.00 73.31 188 LYS A O 1
ATOM 1551 N N . SER A 1 189 ? -31.208 8.491 8.117 1.00 76.81 189 SER A N 1
ATOM 1552 C CA . SER A 1 189 ? -30.035 8.380 7.250 1.00 76.81 189 SER A CA 1
ATOM 1553 C C . SER A 1 189 ? -28.975 9.428 7.623 1.00 76.81 189 SER A C 1
ATOM 1555 O O . SER A 1 189 ? -28.894 10.491 7.000 1.00 76.81 189 SER A O 1
ATOM 1557 N N . THR A 1 190 ? -28.147 9.124 8.618 1.00 82.69 190 THR A N 1
ATOM 1558 C CA . THR A 1 190 ? -27.015 9.957 9.035 1.00 82.69 190 THR A CA 1
ATOM 1559 C C . THR A 1 190 ? -25.719 9.361 8.504 1.00 82.69 190 THR A C 1
ATOM 1561 O O . THR A 1 190 ? -25.388 8.208 8.769 1.00 82.69 190 THR A O 1
ATOM 1564 N N . LYS A 1 191 ? -24.961 10.155 7.747 1.00 85.94 191 LYS A N 1
ATOM 1565 C CA . LYS A 1 191 ? -23.661 9.740 7.208 1.00 85.94 191 LYS A CA 1
ATOM 1566 C C . LYS A 1 191 ? -22.589 9.834 8.289 1.00 85.94 191 LYS A C 1
ATOM 1568 O O . LYS A 1 191 ? -22.425 10.891 8.896 1.00 85.94 191 LYS A O 1
ATOM 1573 N N . LEU A 1 192 ? -21.846 8.751 8.487 1.00 86.38 192 LEU A N 1
ATOM 1574 C CA . LEU A 1 192 ? -20.687 8.740 9.370 1.00 86.38 192 LEU A CA 1
ATOM 1575 C C . LEU A 1 192 ? -19.511 9.494 8.756 1.00 86.38 192 LEU A C 1
ATOM 1577 O O . LEU A 1 192 ? -19.357 9.560 7.534 1.00 86.38 192 LEU A O 1
ATOM 1581 N N . LEU A 1 193 ? -18.645 10.021 9.621 1.00 86.94 193 LEU A N 1
ATOM 1582 C CA . LEU A 1 193 ? -17.365 10.580 9.201 1.00 86.94 193 LEU A CA 1
ATOM 1583 C C . LEU A 1 193 ? -16.536 9.527 8.435 1.00 86.94 193 LEU A C 1
ATOM 1585 O O . LEU A 1 193 ? -16.542 8.345 8.819 1.00 86.94 193 LEU A O 1
ATOM 1589 N N . PRO A 1 194 ? -15.795 9.940 7.386 1.00 89.56 194 PRO A N 1
ATOM 1590 C CA . PRO A 1 194 ? -14.801 9.092 6.734 1.00 89.56 194 PRO A CA 1
ATOM 1591 C C . PRO A 1 194 ? -13.801 8.532 7.741 1.00 89.56 194 PRO A C 1
ATOM 1593 O O . PRO A 1 194 ? -13.521 9.151 8.769 1.00 89.56 194 PRO A O 1
ATOM 1596 N N . ASP A 1 195 ? -13.242 7.368 7.445 1.00 89.69 195 ASP A N 1
ATOM 1597 C CA . ASP A 1 195 ? -12.272 6.710 8.306 1.00 89.69 195 ASP A CA 1
ATOM 1598 C C . ASP A 1 195 ? -11.022 7.565 8.531 1.00 89.69 195 ASP A C 1
ATOM 1600 O O . ASP A 1 195 ? -10.558 7.639 9.666 1.00 89.69 195 ASP A O 1
ATOM 1604 N N . SER A 1 196 ? -10.536 8.295 7.518 1.00 88.94 196 SER A N 1
ATOM 1605 C CA . SER A 1 196 ? -9.394 9.216 7.676 1.00 88.94 196 SER A CA 1
ATOM 1606 C C . SER A 1 196 ? -9.637 10.372 8.650 1.00 88.94 196 SER A C 1
ATOM 1608 O O . SER A 1 196 ? -8.698 11.061 9.047 1.00 88.94 196 SER A O 1
ATOM 1610 N N . ASN A 1 197 ? -10.896 10.619 9.015 1.00 88.88 197 ASN A N 1
ATOM 1611 C CA . ASN A 1 197 ? -11.294 11.725 9.880 1.00 88.88 197 ASN A CA 1
ATOM 1612 C C . ASN A 1 197 ? -11.559 11.269 11.320 1.00 88.88 197 ASN A C 1
ATOM 1614 O O . ASN A 1 197 ? -11.924 12.093 12.156 1.00 88.88 197 ASN A O 1
ATOM 1618 N N . ILE A 1 198 ? -11.375 9.979 11.618 1.00 88.00 198 ILE A N 1
ATOM 1619 C CA . ILE A 1 198 ? -11.562 9.418 12.955 1.00 88.00 198 ILE A CA 1
ATOM 1620 C C . ILE A 1 198 ? -10.206 9.096 13.574 1.00 88.00 198 ILE A C 1
ATOM 1622 O O . ILE A 1 198 ? -9.384 8.383 12.996 1.00 88.00 198 ILE A O 1
ATOM 1626 N N . TRP A 1 199 ? -9.969 9.611 14.776 1.00 88.00 199 TRP A N 1
ATOM 1627 C CA . TRP A 1 199 ? -8.748 9.342 15.527 1.00 88.00 199 TRP A CA 1
ATOM 1628 C C . TRP A 1 199 ? -9.046 8.316 16.603 1.00 88.00 199 TRP A C 1
ATOM 1630 O O . TRP A 1 199 ? -9.968 8.494 17.396 1.00 88.00 199 TRP A O 1
ATOM 1640 N N . LEU A 1 200 ? -8.285 7.226 16.589 1.00 88.19 200 LEU A N 1
ATOM 1641 C CA . LEU A 1 200 ? -8.531 6.099 17.480 1.00 88.19 200 LEU A CA 1
ATOM 1642 C C . LEU A 1 200 ? -7.555 6.041 18.646 1.00 88.19 200 LEU A C 1
ATOM 1644 O O . LEU A 1 200 ? -7.913 5.494 19.683 1.00 88.19 200 LEU A O 1
ATOM 1648 N N . TYR A 1 201 ? -6.347 6.580 18.486 1.00 81.12 201 TYR A N 1
ATOM 1649 C CA . TYR A 1 201 ? -5.450 6.899 19.594 1.00 81.12 201 TYR A CA 1
ATOM 1650 C C . TYR A 1 201 ? -4.333 7.845 19.148 1.00 81.12 201 TYR A C 1
ATOM 1652 O O . TYR A 1 201 ? -3.934 7.824 17.985 1.00 81.12 201 TYR A O 1
ATOM 1660 N N . ASP A 1 202 ? -3.812 8.658 20.067 1.00 72.94 202 ASP A N 1
ATOM 1661 C CA . ASP A 1 202 ? -2.513 9.319 19.925 1.00 72.94 202 ASP A CA 1
ATOM 1662 C C . ASP A 1 202 ? -1.545 8.765 20.983 1.00 72.94 202 ASP A C 1
ATOM 1664 O O . ASP A 1 202 ? -1.881 8.621 22.158 1.00 72.94 202 ASP A O 1
ATOM 1668 N N . ASN A 1 203 ? -0.302 8.480 20.589 1.00 65.62 203 ASN A N 1
ATOM 1669 C CA . ASN A 1 203 ? 0.758 7.988 21.480 1.00 65.62 203 ASN A CA 1
ATOM 1670 C C . ASN A 1 203 ? 1.181 9.021 22.550 1.00 65.62 203 ASN A C 1
ATOM 1672 O O . ASN A 1 203 ? 2.065 8.748 23.365 1.00 65.62 203 ASN A O 1
ATOM 1676 N N . LYS A 1 204 ? 0.583 10.217 22.557 1.00 57.41 204 LYS A N 1
ATOM 1677 C CA . LYS A 1 204 ? 0.826 11.279 23.534 1.00 57.41 204 LYS A CA 1
ATOM 1678 C C . LYS A 1 204 ? -0.272 11.313 24.600 1.00 57.41 204 LYS A C 1
ATOM 1680 O O . LYS A 1 204 ? -1.168 12.142 24.559 1.00 57.41 204 LYS A O 1
ATOM 1685 N N . TYR A 1 205 ? -0.109 10.480 25.625 1.00 52.44 205 TYR A N 1
ATOM 1686 C CA . TYR A 1 205 ? -0.685 10.693 26.964 1.00 52.44 205 TYR A CA 1
ATOM 1687 C C . TYR A 1 205 ? -2.221 10.719 27.093 1.00 52.44 205 TYR A C 1
ATOM 1689 O O . TYR A 1 205 ? -2.723 11.237 28.091 1.00 52.44 205 TYR A O 1
ATOM 1697 N N . GLU A 1 206 ? -2.977 10.140 26.160 1.00 60.84 206 GLU A N 1
ATOM 1698 C CA . GLU A 1 206 ? -4.433 10.057 26.307 1.00 60.84 206 GLU A CA 1
ATOM 1699 C C . GLU A 1 206 ? -4.845 8.826 27.127 1.00 60.84 206 GLU A C 1
ATOM 1701 O O . GLU A 1 206 ? -4.508 7.681 26.825 1.00 60.84 206 GLU A O 1
ATOM 1706 N N . THR A 1 207 ? -5.593 9.064 28.202 1.00 71.81 207 THR A N 1
ATOM 1707 C CA . THR A 1 207 ? -6.287 7.999 28.938 1.00 71.81 207 THR A CA 1
ATOM 1708 C C . THR A 1 207 ? -7.435 7.439 28.091 1.00 71.81 207 THR A C 1
ATOM 1710 O O . THR A 1 207 ? -8.030 8.171 27.299 1.00 71.81 207 THR A O 1
ATOM 1713 N N . CYS A 1 208 ? -7.832 6.177 28.312 1.00 75.75 208 CYS A N 1
ATOM 1714 C CA . CYS A 1 208 ? -9.029 5.599 27.671 1.00 75.75 208 CYS A CA 1
ATOM 1715 C C . CYS A 1 208 ? -10.270 6.493 27.807 1.00 75.75 208 CYS A C 1
ATOM 1717 O O . CYS A 1 208 ? -11.107 6.551 26.910 1.00 75.75 208 CYS A O 1
ATOM 1719 N N . ILE A 1 209 ? -10.376 7.218 28.923 1.00 76.88 209 ILE A N 1
ATOM 1720 C CA . ILE A 1 209 ? -11.464 8.159 29.182 1.00 76.88 209 ILE A CA 1
ATOM 1721 C C . ILE A 1 209 ? -11.434 9.306 28.169 1.00 76.88 209 ILE A C 1
ATOM 1723 O O . ILE A 1 209 ? -12.464 9.630 27.598 1.00 76.88 209 ILE A O 1
ATOM 1727 N N . GLN A 1 210 ? -10.274 9.910 27.911 1.00 79.12 210 GLN A N 1
ATOM 1728 C CA . GLN A 1 210 ? -10.158 11.018 26.956 1.00 79.12 210 GLN A CA 1
ATOM 1729 C C . GLN A 1 210 ? -10.434 10.563 25.519 1.00 79.12 210 GLN A C 1
ATOM 1731 O O . GLN A 1 210 ? -11.192 11.228 24.814 1.00 79.12 210 GLN A O 1
ATOM 1736 N N . LEU A 1 211 ? -9.892 9.405 25.129 1.00 78.88 211 LEU A N 1
ATOM 1737 C CA . LEU A 1 211 ? -10.102 8.805 23.807 1.00 78.88 211 LEU A CA 1
ATOM 1738 C C . LEU A 1 211 ? -11.575 8.490 23.545 1.00 78.88 211 LEU A C 1
ATOM 1740 O O . LEU A 1 211 ? -12.160 8.948 22.561 1.00 78.88 211 LEU A O 1
ATOM 1744 N N . SER A 1 212 ? -12.189 7.736 24.459 1.00 84.75 212 SER A N 1
ATOM 1745 C CA . SER A 1 212 ? -13.597 7.358 24.349 1.00 84.75 212 SER A CA 1
ATOM 1746 C C . SER A 1 212 ? -14.512 8.576 24.400 1.00 84.75 212 SER A C 1
ATOM 1748 O O . SER A 1 212 ? -15.515 8.589 23.696 1.00 84.75 212 SER A O 1
ATOM 1750 N N . ASN A 1 213 ? -14.166 9.628 25.153 1.00 86.38 213 ASN A N 1
ATOM 1751 C CA . ASN A 1 213 ? -14.990 10.831 25.265 1.00 86.38 213 ASN A CA 1
ATOM 1752 C C . ASN A 1 213 ? -15.183 11.542 23.919 1.00 86.38 213 ASN A C 1
ATOM 1754 O O . ASN A 1 213 ? -16.282 12.009 23.641 1.00 86.38 213 ASN A O 1
ATOM 1758 N N . ILE A 1 214 ? -14.162 11.591 23.056 1.00 85.50 214 ILE A N 1
ATOM 1759 C CA . ILE A 1 214 ? -14.286 12.209 21.725 1.00 85.50 214 ILE A CA 1
ATOM 1760 C C . ILE A 1 214 ? -15.297 11.436 20.869 1.00 85.50 214 ILE A C 1
ATOM 1762 O O . ILE A 1 214 ? -16.247 12.028 20.353 1.00 85.50 214 ILE A O 1
ATOM 1766 N N . LEU A 1 215 ? -15.133 10.113 20.748 1.00 89.12 215 LEU A N 1
ATOM 1767 C CA . LEU A 1 215 ? -16.054 9.294 19.951 1.00 89.12 215 LEU A CA 1
ATOM 1768 C C . LEU A 1 215 ? -17.447 9.209 20.574 1.00 89.12 215 LEU A C 1
ATOM 1770 O O . LEU A 1 215 ? -18.435 9.148 19.849 1.00 89.12 215 LEU A O 1
ATOM 1774 N N . ARG A 1 216 ? -17.536 9.225 21.904 1.00 90.50 216 ARG A N 1
ATOM 1775 C CA . ARG A 1 216 ? -18.798 9.240 22.638 1.00 90.50 216 ARG A CA 1
ATOM 1776 C C . ARG A 1 216 ? -19.560 10.537 22.413 1.00 90.50 216 ARG A C 1
ATOM 1778 O O . ARG A 1 216 ? -20.751 10.470 22.153 1.00 90.50 216 ARG A O 1
ATOM 1785 N N . ASN A 1 217 ? -18.899 11.692 22.482 1.00 90.56 217 ASN A N 1
ATOM 1786 C CA . ASN A 1 217 ? -19.543 12.975 22.195 1.00 90.56 217 ASN A CA 1
ATOM 1787 C C . ASN A 1 217 ? -20.076 12.991 20.763 1.00 90.56 217 ASN A C 1
ATOM 1789 O O . ASN A 1 217 ? -21.232 13.333 20.546 1.00 90.56 217 ASN A O 1
ATOM 1793 N N . TYR A 1 218 ? -19.272 12.521 19.806 1.00 90.25 218 TYR A N 1
ATOM 1794 C CA . TYR A 1 218 ? -19.716 12.387 18.422 1.00 90.25 218 TYR A CA 1
ATOM 1795 C C . TYR A 1 218 ? -20.913 11.430 18.281 1.00 90.25 218 TYR A C 1
ATOM 1797 O O . TYR A 1 218 ? -21.875 11.755 17.591 1.00 90.25 218 TYR A O 1
ATOM 1805 N N . PHE A 1 219 ? -20.906 10.282 18.969 1.00 91.06 219 PHE A N 1
ATOM 1806 C CA . PHE A 1 219 ? -22.046 9.361 19.012 1.00 91.06 219 PHE A CA 1
ATOM 1807 C C . PHE A 1 219 ? -23.300 10.018 19.607 1.00 91.06 219 PHE A C 1
ATOM 1809 O O . PHE A 1 219 ? -24.381 9.908 19.037 1.00 91.06 219 PHE A O 1
ATOM 1816 N N . GLU A 1 220 ? -23.168 10.721 20.732 1.00 92.12 220 GLU A N 1
ATOM 1817 C CA . GLU A 1 220 ? -24.282 11.406 21.393 1.00 92.12 220 GLU A CA 1
ATOM 1818 C C . GLU A 1 220 ? -24.881 12.515 20.510 1.00 92.12 220 GLU A C 1
ATOM 1820 O O . GLU A 1 220 ? -26.099 12.687 20.504 1.00 92.12 220 GLU A O 1
ATOM 1825 N N . GLU A 1 221 ? -24.060 13.205 19.710 1.00 90.56 221 GLU A N 1
ATOM 1826 C CA . GLU A 1 221 ? -24.507 14.214 18.739 1.00 90.56 221 GLU A CA 1
ATOM 1827 C C . GLU A 1 221 ? -25.299 13.619 17.567 1.00 90.56 221 GLU A C 1
ATOM 1829 O O . GLU A 1 221 ? -26.303 14.195 17.144 1.00 90.56 221 GLU A O 1
ATOM 1834 N N . ILE A 1 222 ? -24.847 12.490 17.011 1.00 88.19 222 ILE A N 1
ATOM 1835 C CA . ILE A 1 222 ? -25.457 11.913 15.801 1.00 88.19 222 ILE A CA 1
ATOM 1836 C C . ILE A 1 222 ? -26.569 10.904 16.095 1.00 88.19 222 ILE A C 1
ATOM 1838 O O . ILE A 1 222 ? -27.402 10.668 15.218 1.00 88.19 222 ILE A O 1
ATOM 1842 N N . VAL A 1 223 ? -26.567 10.298 17.287 1.00 87.56 223 VAL A N 1
ATOM 1843 C CA . VAL A 1 223 ? -27.535 9.281 17.716 1.00 87.56 223 VAL A CA 1
ATOM 1844 C C . VAL A 1 223 ? -28.503 9.871 18.732 1.00 87.56 223 VAL A C 1
ATOM 1846 O O . VAL A 1 223 ? -29.648 10.163 18.387 1.00 87.56 223 VAL A O 1
ATOM 1849 N N . GLN A 1 224 ? -28.051 10.006 19.980 1.00 87.44 224 GLN A N 1
ATOM 1850 C CA . GLN A 1 224 ? -28.829 10.523 21.099 1.00 87.44 224 GLN A CA 1
ATOM 1851 C C . GLN A 1 224 ? -27.927 10.767 22.327 1.00 87.44 224 GLN A C 1
ATOM 1853 O O . GLN A 1 224 ? -27.158 9.867 22.700 1.00 87.44 224 GLN A O 1
ATOM 1858 N N . PRO A 1 225 ? -28.076 11.902 23.036 1.00 90.62 225 PRO A N 1
ATOM 1859 C CA . PRO A 1 225 ? -27.443 12.120 24.333 1.00 90.62 225 PRO A CA 1
ATOM 1860 C C . PRO A 1 225 ? -27.845 11.060 25.358 1.00 90.62 225 PRO A C 1
ATOM 1862 O O . PRO A 1 225 ? -29.023 10.717 25.479 1.00 90.62 225 PRO A O 1
ATOM 1865 N N . ARG A 1 226 ? -26.901 10.589 26.188 1.00 88.06 226 ARG A N 1
ATOM 1866 C CA . ARG A 1 226 ? -27.207 9.536 27.182 1.00 88.06 226 ARG A CA 1
ATOM 1867 C C . ARG A 1 226 ? -28.359 9.918 28.113 1.00 88.06 226 ARG A C 1
ATOM 1869 O O . ARG A 1 226 ? -29.174 9.076 28.463 1.00 88.06 226 ARG A O 1
ATOM 1876 N N . ARG A 1 227 ? -28.428 11.191 28.513 1.00 88.69 227 ARG A N 1
ATOM 1877 C CA . ARG A 1 227 ? -29.441 11.710 29.452 1.00 88.69 227 ARG A CA 1
ATOM 1878 C C . ARG A 1 227 ? -30.869 11.636 28.912 1.00 88.69 227 ARG A C 1
ATOM 1880 O O . ARG A 1 227 ? -31.805 11.730 29.696 1.00 88.69 227 ARG A O 1
ATOM 1887 N N . GLU A 1 228 ? -31.021 11.515 27.599 1.00 88.69 228 GLU A N 1
ATOM 1888 C CA . GLU A 1 228 ? -32.318 11.434 26.930 1.00 88.69 228 GLU A CA 1
ATOM 1889 C C . GLU A 1 228 ? -32.761 9.981 26.704 1.00 88.69 228 GLU A C 1
ATOM 1891 O O . GLU A 1 228 ? -33.911 9.745 26.336 1.00 88.69 228 GLU A O 1
ATOM 1896 N N . SER A 1 229 ? -31.876 9.002 26.930 1.00 87.50 229 SER A N 1
ATOM 1897 C CA . SER A 1 229 ? -32.221 7.588 26.813 1.00 87.50 229 SER A CA 1
ATOM 1898 C C . SER A 1 229 ? -33.061 7.129 28.003 1.00 87.50 229 SER A C 1
ATOM 1900 O O . SER A 1 229 ? -32.699 7.333 29.161 1.00 87.50 229 SER A O 1
ATOM 1902 N N . SER A 1 230 ? -34.166 6.442 27.718 1.00 87.00 230 SER A N 1
ATOM 1903 C CA . SER A 1 230 ? -34.972 5.750 28.729 1.00 87.00 230 SER A CA 1
ATOM 1904 C C . SER A 1 230 ? -34.445 4.350 29.070 1.00 87.00 230 SER A C 1
ATOM 1906 O O . SER A 1 230 ? -34.942 3.729 30.007 1.00 87.00 230 SER A O 1
ATOM 1908 N N . ASN A 1 231 ? -33.479 3.829 28.303 1.00 91.00 231 ASN A N 1
ATOM 1909 C CA . ASN A 1 231 ? -32.943 2.475 28.441 1.00 91.00 231 ASN A CA 1
ATOM 1910 C C . ASN A 1 231 ? -31.409 2.484 28.344 1.00 91.00 231 ASN A C 1
ATOM 1912 O O . ASN A 1 231 ? -30.833 2.450 27.254 1.00 91.00 231 ASN A O 1
ATOM 1916 N N . ASP A 1 232 ? -30.743 2.501 29.499 1.00 89.75 232 ASP A N 1
ATOM 1917 C CA . ASP A 1 232 ? -29.277 2.519 29.576 1.00 89.75 232 ASP A CA 1
ATOM 1918 C C . ASP A 1 232 ? -28.647 1.300 28.884 1.00 89.75 232 ASP A C 1
ATOM 1920 O O . ASP A 1 232 ? -27.663 1.448 28.161 1.00 89.75 232 ASP A O 1
ATOM 1924 N N . ASN A 1 233 ? -29.230 0.105 29.034 1.00 90.38 233 ASN A N 1
ATOM 1925 C CA . ASN A 1 233 ? -28.678 -1.119 28.443 1.00 90.38 233 ASN A CA 1
ATOM 1926 C C . ASN A 1 233 ? -28.663 -1.060 26.911 1.00 90.38 233 ASN A C 1
ATOM 1928 O O . ASN A 1 233 ? -27.694 -1.477 26.273 1.00 90.38 233 ASN A O 1
ATOM 1932 N N . GLU A 1 234 ? -29.729 -0.534 26.312 1.00 89.62 234 GLU A N 1
ATOM 1933 C CA . GLU A 1 234 ? -29.830 -0.361 24.862 1.00 89.62 234 GLU A CA 1
ATOM 1934 C C . GLU A 1 234 ? -28.896 0.740 24.351 1.00 89.62 234 GLU A C 1
ATOM 1936 O O . GLU A 1 234 ? -28.244 0.567 23.316 1.00 89.62 234 GLU A O 1
ATOM 1941 N N . TRP A 1 235 ? -28.759 1.832 25.110 1.00 91.31 235 TRP A N 1
ATOM 1942 C CA . TRP A 1 235 ? -27.833 2.913 24.784 1.00 91.31 235 TRP A CA 1
ATOM 1943 C C . TRP A 1 235 ? -26.379 2.422 24.772 1.00 91.31 235 TRP A C 1
ATOM 1945 O O . TRP A 1 235 ? -25.676 2.605 23.777 1.00 91.31 235 TRP A O 1
ATOM 1955 N N . PHE A 1 236 ? -25.943 1.709 25.818 1.00 90.44 236 PHE A N 1
ATOM 1956 C CA . PHE A 1 236 ? -24.591 1.139 25.877 1.00 90.44 236 PHE A CA 1
ATOM 1957 C C . PHE A 1 236 ? -24.363 0.059 24.815 1.00 90.44 236 PHE A C 1
ATOM 1959 O O . PHE A 1 236 ? -23.294 0.019 24.213 1.00 90.44 236 PHE A O 1
ATOM 1966 N N . SER A 1 237 ? -25.368 -0.771 24.518 1.00 90.50 237 SER A N 1
ATOM 1967 C CA . SER A 1 237 ? -25.271 -1.764 23.436 1.00 90.50 237 SER A CA 1
ATOM 1968 C C . SER A 1 237 ? -25.099 -1.108 22.060 1.00 90.50 237 SER A C 1
ATOM 1970 O O . SER A 1 237 ? -24.397 -1.635 21.196 1.00 90.50 237 SER A O 1
ATOM 1972 N N . SER A 1 238 ? -25.733 0.047 21.846 1.00 90.81 238 SER A N 1
ATOM 1973 C CA . SER A 1 238 ? -25.604 0.823 20.610 1.00 90.81 238 SER A CA 1
ATOM 1974 C C . SER A 1 238 ? -24.236 1.498 20.510 1.00 90.81 238 SER A C 1
ATOM 1976 O O . SER A 1 238 ? -23.613 1.449 19.450 1.00 90.81 238 SER A O 1
ATOM 1978 N N . LEU A 1 239 ? -23.734 2.058 21.615 1.00 90.50 239 LEU A N 1
ATOM 1979 C CA . LEU A 1 239 ? -22.389 2.631 21.683 1.00 90.50 239 LEU A CA 1
ATOM 1980 C C . LEU A 1 239 ? -21.303 1.571 21.426 1.00 90.50 239 LEU A C 1
ATOM 1982 O O . LEU A 1 239 ? -20.405 1.797 20.619 1.00 90.50 239 LEU A O 1
ATOM 1986 N N . ASP A 1 240 ? -21.412 0.394 22.048 1.00 90.38 240 ASP A N 1
ATOM 1987 C CA . ASP A 1 240 ? -20.487 -0.728 21.836 1.00 90.38 240 ASP A CA 1
ATOM 1988 C C . ASP A 1 240 ? -20.470 -1.172 20.365 1.00 90.38 240 ASP A C 1
ATOM 1990 O O . ASP A 1 240 ? -19.406 -1.332 19.761 1.00 90.38 240 ASP A O 1
ATOM 1994 N N . ARG A 1 241 ? -21.649 -1.296 19.739 1.00 91.38 241 ARG A N 1
ATOM 1995 C CA . ARG A 1 241 ? -21.755 -1.624 18.310 1.00 91.38 241 ARG A CA 1
ATOM 1996 C C . ARG A 1 241 ? -21.121 -0.548 17.430 1.00 91.38 241 ARG A C 1
ATOM 1998 O O . ARG A 1 241 ? -20.438 -0.880 16.460 1.00 91.38 241 ARG A O 1
ATOM 2005 N N . PHE A 1 242 ? -21.318 0.721 17.778 1.00 91.25 242 PHE A N 1
ATOM 2006 C CA . PHE A 1 242 ? -20.721 1.854 17.082 1.00 91.25 242 PHE A CA 1
ATOM 2007 C C . PHE A 1 242 ? -19.188 1.828 17.151 1.00 91.25 242 PHE A C 1
ATOM 2009 O O . PHE A 1 242 ? -18.533 1.882 16.107 1.00 91.25 242 PHE A O 1
ATOM 2016 N N . PHE A 1 243 ? -18.604 1.655 18.341 1.00 90.94 243 PHE A N 1
ATOM 2017 C CA . PHE A 1 243 ? -17.152 1.531 18.492 1.00 90.94 243 PHE A CA 1
ATOM 2018 C C . PHE A 1 243 ? -16.609 0.325 17.726 1.00 90.94 243 PHE A C 1
ATOM 2020 O O . PHE A 1 243 ? -15.692 0.480 16.918 1.00 90.94 243 PHE A O 1
ATOM 2027 N N . LYS A 1 244 ? -17.211 -0.860 17.890 1.00 91.94 244 LYS A N 1
ATOM 2028 C CA . LYS A 1 244 ? -16.797 -2.072 17.163 1.00 91.94 244 LYS A CA 1
ATOM 2029 C C . LYS A 1 244 ? -16.808 -1.876 15.651 1.00 91.94 244 LYS A C 1
ATOM 2031 O O . LYS A 1 244 ? -15.887 -2.338 14.981 1.00 91.94 244 LYS A O 1
ATOM 2036 N N . ASN A 1 245 ? -17.803 -1.173 15.111 1.00 91.94 245 ASN A N 1
ATOM 2037 C CA . ASN A 1 245 ? -17.873 -0.884 13.682 1.00 91.94 245 ASN A CA 1
ATOM 2038 C C . ASN A 1 245 ? -16.748 0.051 13.216 1.00 91.94 245 ASN A C 1
ATOM 2040 O O . ASN A 1 245 ? -16.089 -0.252 12.222 1.00 91.94 245 ASN A O 1
ATOM 2044 N N . ILE A 1 246 ? -16.482 1.135 13.951 1.00 91.81 246 ILE A N 1
ATOM 2045 C CA . ILE A 1 246 ? -15.382 2.059 13.640 1.00 91.81 246 ILE A CA 1
ATOM 2046 C C . ILE A 1 246 ? -14.038 1.322 13.629 1.00 91.81 246 ILE A C 1
ATOM 2048 O O . ILE A 1 246 ? -13.266 1.464 12.679 1.00 91.81 246 ILE A O 1
ATOM 2052 N N . ILE A 1 247 ? -13.770 0.506 14.654 1.00 92.75 247 ILE A N 1
ATOM 2053 C CA . ILE A 1 247 ? -12.525 -0.266 14.741 1.00 92.75 247 ILE A CA 1
ATOM 2054 C C . ILE A 1 247 ? -12.436 -1.281 13.599 1.00 92.75 247 ILE A C 1
ATOM 2056 O O . ILE A 1 247 ? -11.409 -1.348 12.927 1.00 92.75 247 ILE A O 1
ATOM 2060 N N . ALA A 1 248 ? -13.512 -2.021 13.316 1.00 93.50 248 ALA A N 1
ATOM 2061 C CA . ALA A 1 248 ? -13.541 -2.983 12.215 1.00 93.50 248 ALA A CA 1
ATOM 2062 C C . ALA A 1 248 ? -13.286 -2.317 10.853 1.00 93.50 248 ALA A C 1
ATOM 2064 O O . ALA A 1 248 ? -12.539 -2.856 10.033 1.00 93.50 248 ALA A O 1
ATOM 2065 N N . ARG A 1 249 ? -13.852 -1.124 10.625 1.00 93.38 249 ARG A N 1
ATOM 2066 C CA . ARG A 1 249 ? -13.624 -0.336 9.409 1.00 93.38 249 ARG A CA 1
ATOM 2067 C C . ARG A 1 249 ? -12.153 0.042 9.254 1.00 93.38 249 ARG A C 1
ATOM 2069 O O . ARG A 1 249 ? -11.589 -0.179 8.181 1.00 93.38 249 ARG A O 1
ATOM 2076 N N . ARG A 1 250 ? -11.519 0.548 10.319 1.00 95.12 250 ARG A N 1
ATOM 2077 C CA . ARG A 1 250 ? -10.085 0.873 10.314 1.00 95.12 250 ARG A CA 1
ATOM 2078 C C . ARG A 1 250 ? -9.232 -0.361 10.037 1.00 95.12 250 ARG A C 1
ATOM 2080 O O . ARG A 1 250 ? -8.355 -0.308 9.176 1.00 95.12 250 ARG A O 1
ATOM 2087 N N . THR A 1 251 ? -9.506 -1.466 10.730 1.00 96.06 251 THR A N 1
ATOM 2088 C CA . THR A 1 251 ? -8.802 -2.743 10.556 1.00 96.06 251 THR A CA 1
ATOM 2089 C C . THR A 1 251 ? -8.840 -3.199 9.103 1.00 96.06 251 THR A C 1
ATOM 2091 O O . THR A 1 251 ? -7.788 -3.398 8.494 1.00 96.06 251 THR A O 1
ATOM 2094 N N . LEU A 1 252 ? -10.037 -3.280 8.515 1.00 96.12 252 LEU A N 1
ATOM 2095 C CA . LEU A 1 252 ? -10.207 -3.725 7.134 1.00 96.12 252 LEU A CA 1
ATOM 2096 C C . LEU A 1 252 ? -9.488 -2.798 6.149 1.00 96.12 252 LEU A C 1
ATOM 2098 O O . LEU A 1 252 ? -8.859 -3.260 5.196 1.00 96.12 252 LEU A O 1
ATOM 2102 N N . ARG A 1 253 ? -9.553 -1.484 6.377 1.00 96.25 253 ARG A N 1
ATOM 2103 C CA . ARG A 1 253 ? -8.932 -0.501 5.490 1.00 96.25 253 ARG A CA 1
ATOM 2104 C C . ARG A 1 253 ? -7.406 -0.564 5.526 1.00 96.25 253 ARG A C 1
ATOM 2106 O O . ARG A 1 253 ? -6.784 -0.528 4.466 1.00 96.25 253 ARG A O 1
ATOM 2113 N N . VAL A 1 254 ? -6.801 -0.715 6.706 1.00 97.38 254 VAL A N 1
ATOM 2114 C CA . VAL A 1 254 ? -5.343 -0.880 6.852 1.00 97.38 254 VAL A CA 1
ATOM 2115 C C . VAL A 1 254 ? -4.877 -2.209 6.248 1.00 97.38 254 VAL A C 1
ATOM 2117 O O . VAL A 1 254 ? -3.889 -2.225 5.513 1.00 97.38 254 VAL A O 1
ATOM 2120 N N . GLN A 1 255 ? -5.619 -3.301 6.466 1.00 97.81 255 GLN A N 1
ATOM 2121 C CA . GLN A 1 255 ? -5.345 -4.598 5.833 1.00 97.81 255 GLN A CA 1
ATOM 2122 C C . GLN A 1 255 ? -5.405 -4.509 4.303 1.00 97.81 255 GLN A C 1
ATOM 2124 O O . GLN A 1 255 ? -4.491 -4.969 3.616 1.00 97.81 255 GLN A O 1
ATOM 2129 N N . ASN A 1 256 ? -6.445 -3.869 3.761 1.00 97.69 256 ASN A N 1
ATOM 2130 C CA . ASN A 1 256 ? -6.590 -3.639 2.325 1.00 97.69 256 ASN A CA 1
ATOM 2131 C C . ASN A 1 256 ? -5.448 -2.770 1.775 1.00 97.69 256 ASN A C 1
ATOM 2133 O O . ASN A 1 256 ? -4.885 -3.080 0.728 1.00 97.69 256 ASN A O 1
ATOM 2137 N N . TRP A 1 257 ? -5.056 -1.716 2.493 1.00 98.06 257 TRP A N 1
ATOM 2138 C CA . TRP A 1 257 ? -3.927 -0.867 2.112 1.00 98.06 257 TRP A CA 1
ATOM 2139 C C . TRP A 1 257 ? -2.612 -1.651 2.040 1.00 98.06 257 TRP A C 1
ATOM 2141 O O . TRP A 1 257 ? -1.892 -1.530 1.046 1.00 98.06 257 TRP A O 1
ATOM 2151 N N . TYR A 1 258 ? -2.309 -2.492 3.034 1.00 98.12 258 TYR A N 1
ATOM 2152 C CA . TYR A 1 258 ? -1.117 -3.342 3.000 1.00 98.12 258 TYR A CA 1
ATOM 2153 C C . TYR A 1 258 ? -1.170 -4.344 1.844 1.00 98.12 258 TYR A C 1
ATOM 2155 O O . TYR A 1 258 ? -0.209 -4.459 1.080 1.00 98.12 258 TYR A O 1
ATOM 2163 N N . MET A 1 259 ? -2.310 -5.022 1.676 1.00 97.56 259 MET A N 1
ATOM 2164 C CA . MET A 1 259 ? -2.537 -5.985 0.598 1.00 97.56 259 MET A CA 1
ATOM 2165 C C . MET A 1 259 ? -2.302 -5.343 -0.773 1.00 97.56 259 MET A C 1
ATOM 2167 O O . MET A 1 259 ? -1.527 -5.862 -1.569 1.00 97.56 259 MET A O 1
ATOM 2171 N N . GLN A 1 260 ? -2.894 -4.178 -1.041 1.00 97.25 260 GLN A N 1
ATOM 2172 C CA . GLN A 1 260 ? -2.707 -3.482 -2.315 1.00 97.25 260 GLN A CA 1
ATOM 2173 C C . GLN A 1 260 ? -1.257 -3.050 -2.556 1.00 97.25 260 GLN A C 1
ATOM 2175 O O . GLN A 1 260 ? -0.768 -3.149 -3.678 1.00 97.25 260 GLN A O 1
ATOM 2180 N N . ASN A 1 261 ? -0.548 -2.613 -1.513 1.00 96.38 261 ASN A N 1
ATOM 2181 C CA . ASN A 1 261 ? 0.847 -2.181 -1.619 1.00 96.38 261 ASN A CA 1
ATOM 2182 C C . ASN A 1 261 ? 1.863 -3.327 -1.712 1.00 96.38 261 ASN A C 1
ATOM 2184 O O . ASN A 1 261 ? 3.051 -3.064 -1.931 1.00 96.38 261 ASN A O 1
ATOM 2188 N N . THR A 1 262 ? 1.414 -4.570 -1.539 1.00 96.81 262 THR A N 1
ATOM 2189 C CA . THR A 1 262 ? 2.240 -5.784 -1.612 1.00 96.81 262 THR A CA 1
ATOM 2190 C C . THR A 1 262 ? 1.746 -6.794 -2.648 1.00 96.81 262 THR A C 1
ATOM 2192 O O . THR A 1 262 ? 2.413 -7.800 -2.869 1.00 96.81 262 THR A O 1
ATOM 2195 N N . ALA A 1 263 ? 0.639 -6.512 -3.343 1.00 95.81 263 ALA A N 1
ATOM 2196 C CA . ALA A 1 263 ? -0.022 -7.429 -4.273 1.00 95.81 263 ALA A CA 1
ATOM 2197 C C . ALA A 1 263 ? 0.882 -7.921 -5.414 1.00 95.81 263 ALA A C 1
ATOM 2199 O O . ALA A 1 263 ? 0.748 -9.054 -5.864 1.00 95.81 263 ALA A O 1
ATOM 2200 N N . LYS A 1 264 ? 1.815 -7.079 -5.875 1.00 92.00 264 LYS A N 1
ATOM 2201 C CA . LYS A 1 264 ? 2.749 -7.420 -6.959 1.00 92.00 264 LYS A CA 1
ATOM 2202 C C . LYS A 1 264 ? 3.932 -8.293 -6.522 1.00 92.00 264 LYS A C 1
ATOM 2204 O O . LYS A 1 264 ? 4.716 -8.708 -7.368 1.00 92.00 264 LYS A O 1
ATOM 2209 N N . PHE A 1 265 ? 4.115 -8.508 -5.219 1.00 94.31 265 PHE A N 1
ATOM 2210 C CA . PHE A 1 265 ? 5.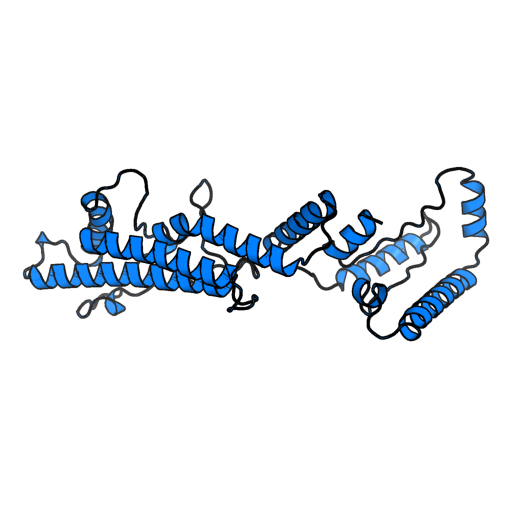231 -9.284 -4.682 1.00 94.31 265 PHE A CA 1
ATOM 2211 C C . PHE A 1 265 ? 4.823 -10.736 -4.397 1.00 94.31 265 PHE A C 1
ATOM 2213 O O . PHE A 1 265 ? 3.637 -11.003 -4.175 1.00 94.31 265 PHE A O 1
ATOM 2220 N N . PRO A 1 266 ? 5.787 -11.675 -4.343 1.00 94.88 266 PRO A N 1
ATOM 2221 C CA . PRO A 1 266 ? 5.513 -13.038 -3.898 1.00 94.88 266 PRO A CA 1
ATOM 2222 C C . PRO A 1 266 ? 4.968 -13.033 -2.465 1.00 94.88 266 PRO A C 1
ATOM 2224 O O . PRO A 1 266 ? 5.587 -12.477 -1.556 1.00 94.88 266 PRO A O 1
ATOM 2227 N N . GLN A 1 267 ? 3.788 -13.621 -2.264 1.00 94.69 267 GLN A N 1
ATOM 2228 C CA . GLN A 1 267 ? 3.087 -13.591 -0.971 1.00 94.69 267 GLN A CA 1
ATOM 2229 C C . GLN A 1 267 ? 3.725 -14.512 0.080 1.00 94.69 267 GLN A C 1
ATOM 2231 O O . GLN A 1 267 ? 3.470 -14.363 1.272 1.00 94.69 267 GLN A O 1
ATOM 2236 N N . ASP A 1 268 ? 4.569 -15.443 -0.361 1.00 94.94 268 ASP A N 1
ATOM 2237 C CA . ASP A 1 268 ? 5.408 -16.323 0.451 1.00 94.94 268 ASP A CA 1
ATOM 2238 C C . ASP A 1 268 ? 6.780 -15.708 0.789 1.00 94.94 268 ASP A C 1
ATOM 2240 O O . ASP A 1 268 ? 7.531 -16.281 1.582 1.00 94.94 268 ASP A O 1
ATOM 2244 N N . ASN A 1 269 ? 7.114 -14.526 0.248 1.00 96.12 269 ASN A N 1
ATOM 2245 C CA . ASN A 1 269 ? 8.351 -13.827 0.592 1.00 96.12 269 ASN A CA 1
ATOM 2246 C C . ASN A 1 269 ? 8.367 -13.469 2.088 1.00 96.12 269 ASN A C 1
ATOM 2248 O O . ASN A 1 269 ? 7.426 -12.876 2.622 1.00 96.12 269 ASN A O 1
ATOM 2252 N N . SER A 1 270 ? 9.477 -13.777 2.762 1.00 96.19 270 SER A N 1
ATOM 2253 C CA . SER A 1 270 ? 9.621 -13.611 4.212 1.00 96.19 270 SER A CA 1
ATOM 2254 C C . SER A 1 270 ? 9.399 -12.172 4.687 1.00 96.19 270 SER A C 1
ATOM 2256 O O . SER A 1 270 ? 8.818 -11.971 5.754 1.00 96.19 270 SER A O 1
ATOM 2258 N N . ASN A 1 271 ? 9.789 -11.164 3.899 1.00 96.62 271 ASN A N 1
ATOM 2259 C CA . ASN A 1 271 ? 9.550 -9.763 4.240 1.00 96.62 271 ASN A CA 1
ATOM 2260 C C . ASN A 1 271 ? 8.059 -9.423 4.187 1.00 96.62 271 ASN A C 1
ATOM 2262 O O . ASN A 1 271 ? 7.562 -8.747 5.085 1.00 96.62 271 ASN A O 1
ATOM 2266 N N . VAL A 1 272 ? 7.337 -9.905 3.170 1.00 97.44 272 VAL A N 1
ATOM 2267 C CA . VAL A 1 272 ? 5.888 -9.681 3.027 1.00 97.44 272 VAL A CA 1
ATOM 2268 C C . VAL A 1 272 ? 5.135 -10.365 4.169 1.00 97.44 272 VAL A C 1
ATOM 2270 O O . VAL A 1 272 ? 4.319 -9.738 4.840 1.00 97.44 272 VAL A O 1
ATOM 2273 N N . VAL A 1 273 ? 5.469 -11.620 4.473 1.00 97.75 273 VAL A N 1
ATOM 2274 C CA . VAL A 1 273 ? 4.853 -12.358 5.586 1.00 97.75 273 VAL A CA 1
ATOM 2275 C C . VAL A 1 273 ? 5.124 -11.669 6.927 1.00 97.75 273 VAL A C 1
ATOM 2277 O O . VAL A 1 273 ? 4.198 -11.445 7.708 1.00 97.75 273 VAL A O 1
ATOM 2280 N N . ASN A 1 274 ? 6.373 -11.275 7.186 1.00 97.75 274 ASN A N 1
ATOM 2281 C CA . ASN A 1 274 ? 6.741 -10.581 8.419 1.00 97.75 274 ASN A CA 1
ATOM 2282 C C . ASN A 1 274 ? 6.069 -9.198 8.524 1.00 97.75 274 ASN A C 1
ATOM 2284 O O . ASN A 1 274 ? 5.579 -8.813 9.580 1.00 97.75 274 ASN A O 1
ATOM 2288 N N . GLY A 1 275 ? 5.998 -8.450 7.421 1.00 97.56 275 GLY A N 1
ATOM 2289 C CA . GLY A 1 275 ? 5.292 -7.170 7.379 1.00 97.56 275 GLY A CA 1
ATOM 2290 C C . GLY A 1 275 ? 3.802 -7.306 7.677 1.00 97.56 275 GLY A C 1
ATOM 2291 O O . GLY A 1 275 ? 3.274 -6.514 8.453 1.00 97.56 275 GLY A O 1
ATOM 2292 N N . LYS A 1 276 ? 3.146 -8.338 7.136 1.00 97.81 276 LYS A N 1
ATOM 2293 C CA . LYS A 1 276 ? 1.752 -8.651 7.461 1.00 97.81 276 LYS A CA 1
ATOM 2294 C C . LYS A 1 276 ? 1.585 -8.961 8.948 1.00 97.81 276 LYS A C 1
ATOM 2296 O O . LYS A 1 276 ? 0.677 -8.431 9.574 1.00 97.81 276 LYS A O 1
ATOM 2301 N N . TYR A 1 277 ? 2.463 -9.781 9.521 1.00 98.00 277 TYR A N 1
ATOM 2302 C CA . TYR A 1 277 ? 2.402 -10.116 10.944 1.00 98.00 277 TYR A CA 1
ATOM 2303 C C . TYR A 1 277 ? 2.544 -8.878 11.842 1.00 98.00 277 TYR A C 1
ATOM 2305 O O . TYR A 1 277 ? 1.734 -8.685 12.743 1.00 98.00 277 TYR A O 1
ATOM 2313 N N . GLU A 1 278 ? 3.511 -7.999 11.568 1.00 97.81 278 GLU A N 1
ATOM 2314 C CA . GLU A 1 278 ? 3.678 -6.754 12.331 1.00 97.81 278 GLU A CA 1
ATOM 2315 C C . GLU A 1 278 ? 2.481 -5.800 12.187 1.00 97.81 278 GLU A C 1
ATOM 2317 O O . GLU A 1 278 ? 2.078 -5.171 13.164 1.00 97.81 278 GLU A O 1
ATOM 2322 N N . MET A 1 279 ? 1.867 -5.724 11.002 1.00 97.81 279 MET A N 1
ATOM 2323 C CA . MET A 1 279 ? 0.627 -4.965 10.807 1.00 97.81 279 MET A CA 1
ATOM 2324 C C . MET A 1 279 ? -0.499 -5.507 11.698 1.00 97.81 279 MET A C 1
ATOM 2326 O O . MET A 1 279 ? -1.159 -4.738 12.394 1.00 97.81 279 MET A O 1
ATOM 2330 N N . GLU A 1 280 ? -0.708 -6.827 11.702 1.00 97.81 280 GLU A N 1
ATOM 2331 C CA . GLU A 1 280 ? -1.734 -7.469 12.533 1.00 97.81 280 GLU A CA 1
ATOM 2332 C C . GLU A 1 280 ? -1.458 -7.279 14.032 1.00 97.81 280 GLU A C 1
ATOM 2334 O O . GLU A 1 280 ? -2.393 -7.130 14.822 1.00 97.81 280 GLU A O 1
ATOM 2339 N N . GLN A 1 281 ? -0.188 -7.224 14.445 1.00 96.62 281 GLN A N 1
ATOM 2340 C CA . GLN A 1 281 ? 0.177 -6.895 15.823 1.00 96.62 281 GLN A CA 1
ATOM 2341 C C . GLN A 1 281 ? -0.227 -5.466 16.203 1.00 96.62 281 GLN A C 1
ATOM 2343 O O . GLN A 1 281 ? -0.788 -5.269 17.280 1.00 96.62 281 GLN A O 1
ATOM 2348 N N . GLU A 1 282 ? 0.024 -4.472 15.345 1.00 94.94 282 GLU A N 1
ATOM 2349 C CA . GLU A 1 282 ? -0.409 -3.088 15.595 1.00 94.94 282 GLU A CA 1
ATOM 2350 C C . GLU A 1 282 ? -1.939 -2.965 15.634 1.00 94.94 282 GLU A C 1
ATOM 2352 O O . GLU A 1 282 ? -2.489 -2.333 16.536 1.00 94.94 282 GLU A O 1
ATOM 2357 N N . ILE A 1 283 ? -2.647 -3.646 14.728 1.00 96.00 283 ILE A N 1
ATOM 2358 C CA . ILE A 1 283 ? -4.115 -3.721 14.753 1.00 96.00 283 ILE A CA 1
ATOM 2359 C C . ILE A 1 283 ? -4.607 -4.365 16.056 1.00 96.00 283 ILE A C 1
ATOM 2361 O O . ILE A 1 283 ? -5.533 -3.860 16.691 1.00 96.00 283 ILE A O 1
ATOM 2365 N N . SER A 1 284 ? -3.965 -5.445 16.502 1.00 94.44 284 SER A N 1
ATOM 2366 C CA . SER A 1 284 ? -4.330 -6.129 17.746 1.00 94.44 284 SER A CA 1
ATOM 2367 C C . SER A 1 284 ? -4.147 -5.231 18.972 1.00 94.44 284 SER A C 1
ATOM 2369 O O . SER A 1 284 ? -4.976 -5.266 19.882 1.00 94.44 284 SER A O 1
ATOM 2371 N N . LYS A 1 285 ? -3.105 -4.385 18.996 1.00 91.75 285 LYS A N 1
ATOM 2372 C CA . LYS A 1 285 ? -2.910 -3.378 20.055 1.00 91.75 285 LYS A CA 1
ATOM 2373 C C . LYS A 1 285 ? -4.059 -2.372 20.085 1.00 91.75 285 LYS A C 1
ATOM 2375 O O . LYS A 1 285 ? -4.572 -2.084 21.165 1.00 91.75 285 LYS A O 1
ATOM 2380 N N . LEU A 1 286 ? -4.493 -1.887 18.919 1.00 91.06 286 LEU A N 1
ATOM 2381 C CA . LEU A 1 286 ? -5.655 -1.004 18.800 1.00 91.06 286 LEU A CA 1
ATOM 2382 C C . LEU A 1 286 ? -6.929 -1.687 19.323 1.00 91.06 286 LEU A C 1
ATOM 2384 O O . LEU A 1 286 ? -7.654 -1.102 20.125 1.00 91.06 286 LEU A O 1
ATOM 2388 N N . SER A 1 287 ? -7.204 -2.925 18.903 1.00 90.75 287 SER A N 1
ATOM 2389 C CA . SER A 1 287 ? -8.389 -3.661 19.363 1.00 90.75 287 SER A CA 1
ATOM 2390 C C . SER A 1 287 ? -8.373 -3.898 20.877 1.00 90.75 287 SER A C 1
ATOM 2392 O O . SER A 1 287 ? -9.401 -3.736 21.538 1.00 90.75 287 SER A O 1
ATOM 2394 N N . LEU A 1 288 ? -7.211 -4.232 21.445 1.00 89.31 288 LEU A N 1
ATOM 2395 C CA . LEU A 1 288 ? -7.049 -4.400 22.888 1.00 89.31 288 LEU A CA 1
ATOM 2396 C C . LEU A 1 288 ? -7.300 -3.088 23.641 1.00 89.31 288 LEU A C 1
ATOM 2398 O O . LEU A 1 288 ? -8.031 -3.092 24.629 1.00 89.31 288 LEU A O 1
ATOM 2402 N N . LEU A 1 289 ? -6.748 -1.972 23.155 1.00 87.81 289 LEU A N 1
ATOM 2403 C CA . LEU A 1 289 ? -6.977 -0.646 23.728 1.00 87.81 289 LEU A CA 1
ATOM 2404 C C . LEU A 1 289 ? -8.476 -0.328 23.791 1.00 87.81 289 LEU A C 1
ATOM 2406 O O . LEU A 1 289 ? -8.992 0.006 24.853 1.00 87.81 289 LEU A O 1
ATOM 2410 N N . TRP A 1 290 ? -9.199 -0.507 22.686 1.00 87.88 290 TRP A N 1
ATOM 2411 C CA . TRP A 1 290 ? -10.629 -0.192 22.625 1.00 87.88 290 TRP A CA 1
ATOM 2412 C C . TRP A 1 290 ? -11.526 -1.178 23.375 1.00 87.88 290 TRP A C 1
ATOM 2414 O O . TRP A 1 290 ? -12.636 -0.811 23.743 1.00 87.88 290 TRP A O 1
ATOM 2424 N N . THR A 1 291 ? -11.038 -2.378 23.696 1.00 84.69 291 THR A N 1
ATOM 2425 C CA . THR A 1 291 ? -11.728 -3.280 24.635 1.00 84.69 291 THR A CA 1
ATOM 2426 C C . THR A 1 291 ? -11.706 -2.729 26.067 1.00 84.69 291 THR A C 1
ATOM 2428 O O . THR A 1 291 ? -12.609 -3.008 26.846 1.00 84.69 291 THR A O 1
ATOM 2431 N N . LEU A 1 292 ? -10.687 -1.935 26.419 1.00 78.62 292 LEU A N 1
ATOM 2432 C CA . LEU A 1 292 ? -10.570 -1.282 27.727 1.00 78.62 292 LEU A CA 1
ATOM 2433 C C . LEU A 1 292 ? -11.263 0.087 27.785 1.00 78.62 292 LEU A C 1
ATOM 2435 O O . LEU A 1 292 ? -11.551 0.571 28.878 1.00 78.62 292 LEU A O 1
ATOM 2439 N N . CYS A 1 293 ? -11.470 0.730 26.633 1.00 74.88 293 CYS A N 1
ATOM 2440 C CA . CYS A 1 293 ? -12.086 2.055 26.546 1.00 74.88 293 CYS A CA 1
ATOM 2441 C C . CYS A 1 293 ? -13.602 2.027 26.246 1.00 74.88 293 CYS A C 1
ATOM 2443 O O . CYS A 1 293 ? -14.221 3.094 26.255 1.00 74.88 293 CYS A O 1
ATOM 2445 N N . GLY A 1 294 ? -14.163 0.854 25.924 1.00 60.41 294 GLY A N 1
ATOM 2446 C CA . GLY A 1 294 ? -15.586 0.632 25.629 1.00 60.41 294 GLY A CA 1
ATOM 2447 C C . GLY A 1 294 ? -16.471 0.500 26.862 1.00 60.41 294 GLY A C 1
ATOM 2448 O O . GLY A 1 294 ? -15.966 0.058 27.917 1.00 60.41 294 GLY A O 1
#

pLDDT: mean 78.77, std 17.28, range [30.39, 98.12]